Protein AF-A0A5C3PR90-F1 (afdb_monomer_lite)

Sequence (290 aa):
MSDFPPQVYALSAAARELRLTLLDNQAKVSWVDACSHTHLLEEWKALREEYRMMLDESESAATRLATAMNAYVALQEYMDDPTLLDDFIEELEGLDETLSNMNFCQDDDFRSLRSRFEKLSNDINLLLRAHTAPVEDQTNASREAFTRSPQVPAMNAIATQYLSRFVWGRSDHVAHANSTRTGPIRAETTNASGKPPGGAGIQAMPAVLQLIDKNLETQSRLSRVALVDIKDKLAHEIRTYLTALRNSRSNASPETQLALRNATRRVTSSTGSWRERANALTEGYAKVPK

Organism: NCBI:txid1314778

Radius of gyration: 29.18 Å; chains: 1; bounding box: 71×32×95 Å

Structure (mmCIF, N/CA/C/O backbone):
data_AF-A0A5C3PR90-F1
#
_entry.id   AF-A0A5C3PR90-F1
#
loop_
_atom_site.group_PDB
_atom_site.id
_atom_site.type_symbol
_atom_site.label_atom_id
_atom_site.label_alt_id
_atom_site.label_comp_id
_atom_site.label_asym_id
_atom_site.label_entity_id
_atom_site.label_seq_id
_atom_site.pdbx_PDB_ins_code
_atom_site.Cartn_x
_atom_site.Cartn_y
_atom_site.Cartn_z
_atom_site.occupancy
_atom_site.B_iso_or_equiv
_atom_site.auth_seq_id
_atom_site.auth_comp_id
_atom_site.auth_asym_id
_atom_site.auth_atom_id
_atom_site.pdbx_PDB_model_num
ATOM 1 N N . MET A 1 1 ? -8.368 -19.613 7.530 1.00 51.56 1 MET A N 1
ATOM 2 C CA . MET A 1 1 ? -7.039 -18.996 7.732 1.00 51.56 1 MET A CA 1
ATOM 3 C C . MET A 1 1 ? -7.024 -17.685 6.965 1.00 51.56 1 MET A C 1
ATOM 5 O O . MET A 1 1 ? -7.689 -17.616 5.943 1.00 51.56 1 MET A O 1
ATOM 9 N N . SER A 1 2 ? -6.403 -16.635 7.502 1.00 7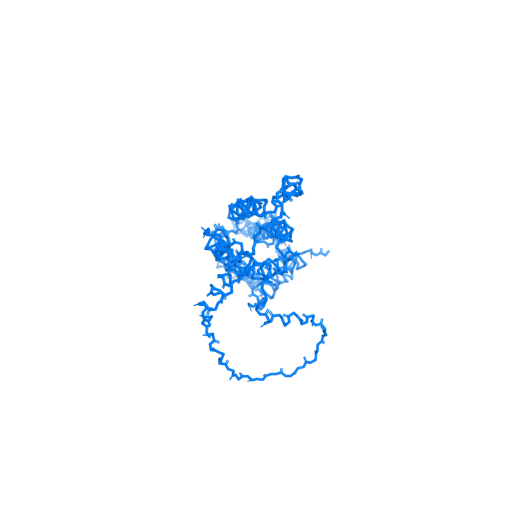0.69 2 SER A N 1
ATOM 10 C CA . SER A 1 2 ? -6.363 -15.315 6.859 1.00 70.69 2 SER A CA 1
ATOM 11 C C . SER A 1 2 ? -5.268 -15.304 5.790 1.00 70.69 2 SER A C 1
ATOM 13 O O . SER A 1 2 ? -4.106 -15.487 6.132 1.00 70.69 2 SER A O 1
ATOM 15 N N . ASP A 1 3 ? -5.609 -15.038 4.528 1.00 88.06 3 ASP A N 1
ATOM 16 C CA . ASP A 1 3 ? -4.637 -14.957 3.417 1.00 88.06 3 ASP A CA 1
ATOM 17 C C . ASP A 1 3 ? -3.779 -13.676 3.446 1.00 88.06 3 ASP A C 1
ATOM 19 O O . ASP A 1 3 ? -3.014 -13.401 2.523 1.00 88.06 3 ASP A O 1
ATOM 23 N N . PHE A 1 4 ? -3.889 -12.880 4.513 1.00 91.94 4 PHE A N 1
ATOM 24 C CA . PHE A 1 4 ? -3.252 -11.573 4.614 1.00 91.94 4 PHE A CA 1
ATOM 25 C C . PHE A 1 4 ? -1.713 -11.614 4.673 1.00 91.94 4 PHE A C 1
ATOM 27 O O . PHE A 1 4 ? -1.099 -10.964 3.827 1.00 91.94 4 PHE A O 1
ATOM 34 N N . PRO A 1 5 ? -1.046 -12.362 5.583 1.00 91.69 5 PRO A N 1
ATOM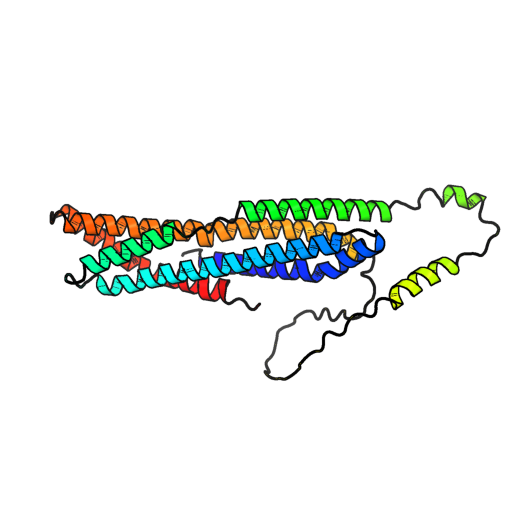 35 C CA . PRO A 1 5 ? 0.418 -12.381 5.596 1.00 91.69 5 PRO A CA 1
ATOM 36 C C . PRO A 1 5 ? 1.026 -12.817 4.248 1.00 91.69 5 PRO A C 1
ATOM 38 O O . PRO A 1 5 ? 1.898 -12.106 3.746 1.00 91.69 5 PRO A O 1
ATOM 41 N N . PRO A 1 6 ? 0.536 -13.886 3.577 1.00 92.56 6 PRO A N 1
ATOM 42 C CA . PRO A 1 6 ? 0.979 -14.232 2.225 1.00 92.56 6 PRO A CA 1
ATOM 43 C C . PRO A 1 6 ? 0.848 -13.095 1.203 1.00 92.56 6 PRO A C 1
ATOM 45 O O . PRO A 1 6 ? 1.740 -12.926 0.373 1.00 92.56 6 PRO A O 1
ATOM 48 N N . GLN A 1 7 ? -0.224 -12.297 1.260 1.00 93.31 7 GLN A N 1
ATOM 49 C CA . GLN A 1 7 ? -0.415 -11.149 0.364 1.00 93.31 7 GLN A CA 1
ATOM 50 C C . GLN A 1 7 ? 0.617 -10.045 0.613 1.00 93.31 7 GLN A C 1
ATOM 52 O O . GLN A 1 7 ? 1.161 -9.506 -0.350 1.00 93.31 7 GLN A O 1
ATOM 57 N N . VAL A 1 8 ? 0.936 -9.746 1.876 1.00 93.44 8 VAL A N 1
ATOM 58 C CA . VAL A 1 8 ? 1.967 -8.755 2.231 1.00 93.44 8 VAL A CA 1
ATOM 59 C C . VAL A 1 8 ? 3.351 -9.209 1.756 1.00 93.44 8 VAL A C 1
ATOM 61 O O . VAL A 1 8 ? 4.089 -8.428 1.153 1.00 93.44 8 VAL A O 1
ATOM 64 N N . TYR A 1 9 ? 3.690 -10.487 1.943 1.00 91.44 9 TYR A N 1
ATOM 65 C CA . TYR A 1 9 ? 4.952 -11.034 1.436 1.00 91.44 9 TYR A CA 1
ATOM 66 C C . TYR A 1 9 ? 5.016 -11.031 -0.094 1.00 91.44 9 TYR A C 1
ATOM 68 O O . TYR A 1 9 ? 6.058 -10.698 -0.658 1.00 91.44 9 TYR A O 1
ATOM 76 N N . ALA A 1 10 ? 3.915 -11.361 -0.775 1.00 92.38 10 ALA A N 1
ATOM 77 C CA . ALA A 1 10 ? 3.837 -11.295 -2.231 1.00 92.38 10 ALA A CA 1
ATOM 78 C C . ALA A 1 10 ? 4.004 -9.857 -2.749 1.00 92.38 10 ALA A C 1
ATOM 80 O O . ALA A 1 10 ? 4.701 -9.647 -3.742 1.00 92.38 10 ALA A O 1
ATOM 81 N N . LEU A 1 11 ? 3.422 -8.870 -2.058 1.00 93.69 11 LEU A N 1
ATOM 82 C CA . LEU A 1 11 ? 3.567 -7.453 -2.391 1.00 93.69 11 LEU A CA 1
ATOM 83 C C . LEU A 1 11 ? 5.033 -7.018 -2.289 1.00 93.69 11 LEU A C 1
ATOM 85 O O . LEU A 1 11 ? 5.572 -6.431 -3.226 1.00 93.69 11 LEU A O 1
ATOM 89 N N . SER A 1 12 ? 5.698 -7.368 -1.186 1.00 92.62 12 SER A N 1
ATOM 90 C CA . SER A 1 12 ? 7.116 -7.066 -0.987 1.00 92.62 12 SER A CA 1
ATOM 91 C C . SER A 1 12 ? 8.024 -7.767 -2.005 1.00 92.62 12 SER A C 1
ATOM 93 O O . SER A 1 12 ? 8.948 -7.168 -2.561 1.00 92.62 12 SER A O 1
ATOM 95 N N . ALA A 1 13 ? 7.735 -9.034 -2.317 1.00 91.62 13 ALA A N 1
ATOM 96 C CA . ALA A 1 13 ? 8.473 -9.786 -3.324 1.00 91.62 13 ALA A CA 1
ATOM 97 C C . ALA A 1 13 ? 8.365 -9.138 -4.713 1.00 91.62 13 ALA A C 1
ATOM 99 O O . ALA A 1 13 ? 9.396 -8.951 -5.361 1.00 91.62 13 ALA A O 1
ATOM 100 N N . ALA A 1 14 ? 7.156 -8.742 -5.128 1.00 93.25 14 ALA A N 1
ATOM 101 C CA . ALA A 1 14 ? 6.921 -8.051 -6.394 1.00 93.25 14 ALA A CA 1
ATOM 102 C C . ALA A 1 14 ? 7.626 -6.685 -6.443 1.00 93.25 14 ALA A C 1
ATOM 104 O O . ALA A 1 14 ? 8.231 -6.340 -7.459 1.00 93.25 14 ALA A O 1
ATOM 105 N N . ALA A 1 15 ? 7.613 -5.933 -5.336 1.00 93.50 15 ALA A N 1
ATOM 106 C CA . ALA A 1 15 ? 8.316 -4.655 -5.238 1.00 93.50 15 ALA A CA 1
ATOM 107 C C . ALA A 1 15 ? 9.833 -4.812 -5.420 1.00 93.50 15 ALA A C 1
ATOM 109 O O . ALA A 1 15 ? 10.471 -4.118 -6.219 1.00 93.50 15 ALA A O 1
ATOM 110 N N . ARG A 1 16 ? 10.417 -5.796 -4.730 1.00 92.81 16 ARG A N 1
ATOM 111 C CA . ARG A 1 16 ? 11.840 -6.127 -4.848 1.00 92.81 16 ARG A CA 1
ATOM 112 C C . ARG A 1 16 ? 12.207 -6.592 -6.257 1.00 92.81 16 ARG A C 1
ATOM 114 O O . ARG A 1 16 ? 13.222 -6.152 -6.792 1.00 92.81 16 ARG A O 1
ATOM 121 N N . GLU A 1 17 ? 11.408 -7.475 -6.852 1.00 93.50 17 GLU A N 1
ATOM 122 C CA . GLU A 1 17 ? 11.635 -7.983 -8.209 1.00 93.50 17 GLU A CA 1
ATOM 123 C C . GLU A 1 17 ? 11.612 -6.854 -9.243 1.00 93.50 17 GLU A C 1
ATOM 125 O O . GLU A 1 17 ? 12.510 -6.766 -10.086 1.00 93.50 17 GLU A O 1
ATOM 130 N N . LEU A 1 18 ? 10.640 -5.944 -9.142 1.00 94.75 18 LEU A N 1
ATOM 131 C CA . LEU A 1 18 ? 10.557 -4.796 -10.035 1.00 94.75 18 LEU A CA 1
ATOM 132 C C . LEU A 1 18 ? 11.764 -3.870 -9.871 1.00 94.75 18 LEU A C 1
ATOM 134 O O . LEU A 1 18 ? 12.389 -3.493 -10.861 1.00 94.75 18 LEU A O 1
ATOM 138 N N . ARG A 1 19 ? 12.160 -3.555 -8.634 1.00 94.69 19 ARG A N 1
ATOM 139 C CA . ARG A 1 19 ? 13.341 -2.720 -8.378 1.00 94.69 19 ARG A CA 1
ATOM 140 C C . ARG A 1 19 ? 14.614 -3.312 -8.986 1.00 94.69 19 ARG A C 1
ATOM 142 O O . ARG A 1 19 ? 15.376 -2.579 -9.615 1.00 94.69 19 ARG A O 1
ATOM 149 N N . LEU A 1 20 ? 14.835 -4.619 -8.830 1.00 93.38 20 LEU A N 1
ATOM 150 C CA . LEU A 1 20 ? 15.973 -5.311 -9.446 1.00 93.38 20 LEU A CA 1
ATOM 151 C C . LEU A 1 20 ? 15.892 -5.256 -10.972 1.00 93.38 20 LEU A C 1
ATOM 153 O O . LEU A 1 20 ? 16.853 -4.857 -11.622 1.00 93.38 20 LEU A O 1
ATOM 157 N N . THR A 1 21 ? 14.716 -5.533 -11.537 1.00 94.69 21 THR A N 1
ATOM 158 C CA . THR A 1 21 ? 14.476 -5.456 -12.985 1.00 94.69 21 THR A CA 1
ATOM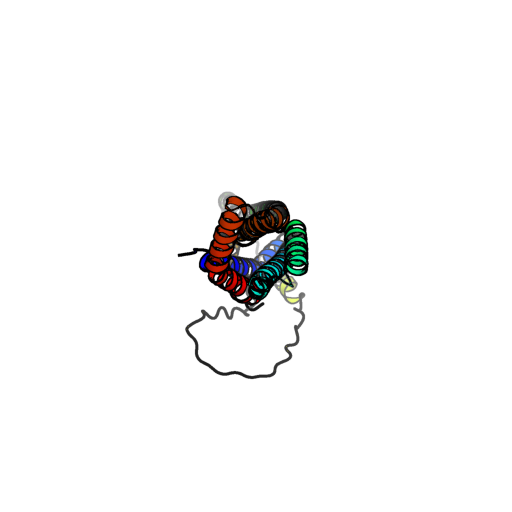 159 C C . THR A 1 21 ? 14.802 -4.065 -13.541 1.00 94.69 21 THR A C 1
ATOM 161 O O . THR A 1 21 ? 15.430 -3.951 -14.597 1.00 94.69 21 THR A O 1
ATOM 164 N N . LEU A 1 22 ? 14.442 -2.996 -12.825 1.00 95.12 22 LEU A N 1
ATOM 165 C CA . LEU A 1 22 ? 14.737 -1.616 -13.223 1.00 95.12 22 LEU A CA 1
ATOM 166 C C . LEU A 1 22 ? 16.236 -1.270 -13.151 1.00 95.12 22 LEU A C 1
ATOM 168 O O . LEU A 1 22 ? 16.731 -0.454 -13.932 1.00 95.12 22 LEU A O 1
ATOM 172 N N . LEU A 1 23 ? 16.980 -1.866 -12.221 1.00 95.12 23 LEU A N 1
ATOM 173 C CA . LEU A 1 23 ? 18.424 -1.653 -12.094 1.00 95.12 23 LEU A CA 1
ATOM 174 C C . LEU A 1 23 ? 19.204 -2.458 -13.139 1.00 95.12 23 LEU A C 1
ATOM 176 O O . LEU A 1 23 ? 20.010 -1.886 -13.876 1.00 95.12 23 LEU A O 1
ATOM 180 N N . ASP A 1 24 ? 18.904 -3.749 -13.266 1.00 94.12 24 ASP A N 1
ATOM 181 C CA . ASP A 1 24 ? 19.624 -4.690 -14.133 1.00 94.12 24 ASP A CA 1
ATOM 182 C C . ASP A 1 24 ? 19.512 -4.329 -15.621 1.00 94.12 24 ASP A C 1
ATOM 184 O O . ASP A 1 24 ? 20.397 -4.637 -16.423 1.00 94.12 24 ASP A O 1
ATOM 188 N N . ASN A 1 25 ? 18.437 -3.638 -16.009 1.00 94.75 25 ASN A N 1
ATOM 189 C CA . ASN A 1 25 ? 18.211 -3.231 -17.394 1.00 94.75 25 ASN A CA 1
ATOM 190 C C . ASN A 1 25 ? 18.658 -1.793 -17.703 1.00 94.75 25 ASN A C 1
ATOM 192 O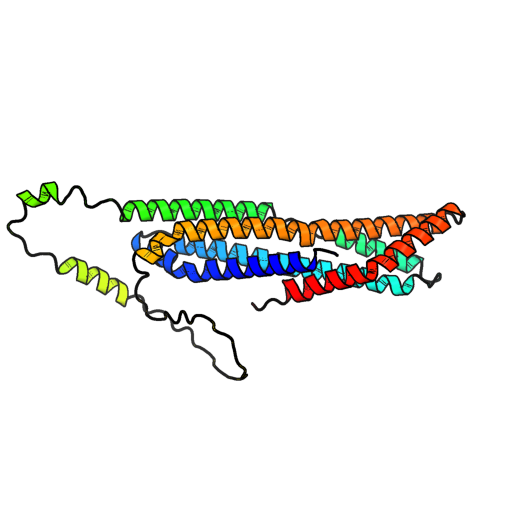 O . ASN A 1 25 ? 18.643 -1.405 -18.872 1.00 94.75 25 ASN A O 1
ATOM 196 N N . GLN A 1 26 ? 19.163 -1.028 -16.724 1.00 95.50 26 GLN A N 1
ATOM 197 C CA . GLN A 1 26 ? 19.663 0.333 -16.972 1.00 95.50 26 GLN A CA 1
ATOM 198 C C . GLN A 1 26 ? 20.809 0.346 -17.994 1.00 95.50 26 GLN A C 1
ATOM 200 O O . GLN A 1 26 ? 20.845 1.211 -18.866 1.00 95.50 26 GLN A O 1
ATOM 205 N N . ALA A 1 27 ? 21.745 -0.605 -17.910 1.00 92.81 27 ALA A N 1
ATOM 206 C CA . ALA A 1 27 ? 22.873 -0.672 -18.841 1.00 92.81 27 ALA A CA 1
ATOM 207 C C . ALA A 1 27 ? 22.412 -0.908 -20.291 1.00 92.81 27 ALA A C 1
ATOM 209 O O . ALA A 1 27 ? 22.996 -0.362 -21.225 1.00 92.81 27 ALA A O 1
ATOM 210 N N . LYS A 1 28 ? 21.330 -1.675 -20.480 1.00 92.50 28 LYS A N 1
ATOM 211 C CA . LYS A 1 28 ? 20.741 -1.919 -21.802 1.00 92.50 28 LYS A CA 1
ATOM 212 C C . LYS A 1 28 ? 20.079 -0.660 -22.347 1.00 92.50 28 LYS A C 1
ATOM 214 O O . LYS A 1 28 ? 20.338 -0.302 -23.490 1.00 92.50 28 LYS A O 1
ATOM 219 N N . VAL A 1 29 ? 19.293 0.041 -21.525 1.00 93.88 29 VAL A N 1
ATOM 220 C CA . VAL A 1 29 ? 18.694 1.329 -21.912 1.00 93.88 29 VAL A CA 1
ATOM 221 C C . VAL A 1 29 ? 19.782 2.346 -22.254 1.00 93.88 29 VAL A C 1
ATOM 223 O O . VAL A 1 29 ? 19.712 2.968 -23.304 1.00 93.88 29 VAL A O 1
ATOM 226 N N . SER A 1 30 ? 20.837 2.444 -21.438 1.00 94.44 30 SER A N 1
ATOM 227 C CA . SER A 1 30 ? 21.984 3.323 -21.703 1.00 94.44 30 SER A CA 1
ATOM 228 C C . SER A 1 30 ? 22.671 3.020 -23.033 1.00 94.44 30 SER A C 1
ATOM 230 O O . SER A 1 30 ? 23.161 3.939 -23.681 1.00 94.44 30 SER A O 1
ATOM 232 N N . TRP A 1 31 ? 22.738 1.749 -23.432 1.00 91.56 31 TRP A N 1
ATOM 233 C CA . TRP A 1 31 ? 23.317 1.364 -24.714 1.00 91.56 31 TRP A CA 1
ATOM 234 C C . TRP A 1 31 ? 22.432 1.809 -25.883 1.00 91.56 31 TRP A C 1
ATOM 236 O O . TRP A 1 31 ? 22.935 2.429 -26.817 1.00 91.56 31 TRP A O 1
ATOM 246 N N . VAL A 1 32 ? 21.118 1.551 -25.811 1.00 91.44 32 VAL A N 1
ATOM 247 C CA . VAL A 1 32 ? 20.158 1.981 -26.848 1.00 91.44 32 VAL A CA 1
ATOM 248 C C . VAL A 1 32 ? 20.196 3.498 -27.007 1.00 91.44 32 VAL A C 1
ATOM 250 O O . VAL A 1 32 ? 20.218 4.002 -28.131 1.00 91.44 32 VAL A O 1
ATOM 253 N N . ASP A 1 33 ? 20.265 4.198 -25.878 1.00 93.38 33 ASP A N 1
ATOM 254 C CA . ASP A 1 33 ? 20.331 5.648 -25.802 1.00 93.38 33 ASP A CA 1
ATOM 255 C C . ASP A 1 33 ? 21.589 6.209 -26.474 1.00 93.38 33 ASP A C 1
ATOM 257 O O . ASP A 1 33 ? 21.503 7.071 -27.348 1.00 93.38 33 ASP A O 1
ATOM 261 N N . ALA A 1 34 ? 22.756 5.643 -26.150 1.00 92.88 34 ALA A N 1
ATOM 262 C CA . ALA A 1 34 ? 24.030 6.034 -26.746 1.00 92.88 34 ALA A CA 1
ATOM 263 C C . ALA A 1 34 ? 24.092 5.751 -28.256 1.00 92.88 34 ALA A C 1
ATOM 265 O O . ALA A 1 34 ? 24.634 6.554 -29.010 1.00 92.88 34 ALA A O 1
ATOM 266 N N . CYS A 1 35 ? 23.531 4.629 -28.718 1.00 89.94 35 CYS A N 1
ATOM 267 C CA . CYS A 1 35 ? 23.500 4.289 -30.143 1.00 89.94 35 CYS A CA 1
ATOM 268 C C . CYS A 1 35 ? 22.532 5.162 -30.949 1.00 89.94 35 CYS A C 1
ATOM 270 O O . CYS A 1 35 ? 22.744 5.370 -32.143 1.00 89.94 35 CYS A O 1
ATOM 272 N N . SER A 1 36 ? 21.472 5.657 -30.312 1.00 91.75 36 SER A N 1
ATOM 273 C CA . SER A 1 36 ? 20.393 6.387 -30.985 1.00 91.75 36 SER A CA 1
ATOM 274 C C . SER A 1 36 ? 20.453 7.900 -30.772 1.00 91.75 36 SER A C 1
ATOM 276 O O . SER A 1 36 ? 19.714 8.617 -31.438 1.00 91.75 36 SER A O 1
ATOM 278 N N . HIS A 1 37 ? 21.349 8.388 -29.905 1.00 92.38 37 HIS A N 1
ATOM 279 C CA . HIS A 1 37 ? 21.473 9.800 -29.521 1.00 92.38 37 HIS A CA 1
ATOM 280 C C . HIS A 1 37 ? 20.151 10.377 -28.981 1.00 92.38 37 HIS A C 1
ATOM 282 O O . HIS A 1 37 ? 19.696 11.436 -29.411 1.00 92.38 37 HIS A O 1
ATOM 288 N N . THR A 1 38 ? 19.515 9.642 -28.065 1.00 94.75 38 THR A N 1
ATOM 289 C CA . THR A 1 38 ? 18.213 9.983 -27.467 1.00 94.75 38 THR A CA 1
ATOM 290 C C . THR A 1 38 ? 18.345 10.444 -26.006 1.00 94.75 38 THR A C 1
ATOM 292 O O . THR A 1 38 ? 19.447 10.733 -25.546 1.00 94.75 38 THR A O 1
ATOM 295 N N . HIS A 1 39 ? 17.214 10.531 -25.289 1.00 95.94 39 HIS A N 1
ATOM 296 C CA . HIS A 1 39 ? 17.127 10.840 -23.851 1.00 95.94 39 HIS A CA 1
ATOM 297 C C . HIS A 1 39 ? 16.504 9.694 -23.023 1.00 95.94 39 HIS A C 1
ATOM 299 O O . HIS A 1 39 ? 16.008 9.893 -21.912 1.00 95.94 39 HIS A O 1
ATOM 305 N N . LEU A 1 40 ? 16.515 8.464 -23.543 1.00 95.62 40 LEU A N 1
ATOM 306 C CA . LEU A 1 40 ? 15.837 7.309 -22.942 1.00 95.62 40 LEU A CA 1
ATOM 307 C C . LEU A 1 40 ? 16.409 6.941 -21.571 1.00 95.62 40 LEU A C 1
ATOM 309 O O . LEU A 1 40 ? 15.682 6.473 -20.694 1.00 95.62 40 LEU A O 1
ATOM 313 N N . LEU A 1 41 ? 17.713 7.144 -21.362 1.00 96.75 41 LEU A N 1
ATOM 314 C CA . LEU A 1 41 ? 18.341 6.859 -20.074 1.00 96.75 41 LEU A CA 1
ATOM 315 C C . LEU A 1 41 ? 17.887 7.842 -18.986 1.00 96.75 41 LEU A C 1
ATOM 317 O O . LEU A 1 41 ? 17.747 7.445 -17.826 1.00 96.75 41 LEU A O 1
ATOM 321 N N . GLU A 1 42 ? 17.685 9.111 -19.335 1.00 97.50 42 GLU A N 1
ATOM 322 C CA . GLU A 1 42 ? 17.182 10.130 -18.408 1.00 97.50 42 GLU A CA 1
ATOM 323 C C . GLU A 1 42 ? 15.733 9.829 -18.023 1.00 97.50 42 GLU A C 1
ATOM 325 O O . GLU A 1 42 ? 15.414 9.791 -16.833 1.00 97.50 42 GLU A O 1
ATOM 330 N N . GLU A 1 43 ? 14.891 9.493 -19.005 1.00 97.56 43 GLU A N 1
ATOM 331 C CA . GLU A 1 43 ? 13.510 9.068 -18.763 1.00 97.56 43 GLU A CA 1
ATOM 332 C C . GLU A 1 43 ? 13.442 7.809 -17.886 1.00 97.56 43 GLU A C 1
ATOM 334 O O . GLU A 1 43 ? 12.709 7.787 -16.897 1.00 97.56 43 GLU A O 1
ATOM 339 N N . TRP A 1 44 ? 14.258 6.786 -18.163 1.00 97.38 44 TRP A N 1
ATOM 340 C CA . TRP A 1 44 ? 14.331 5.573 -17.340 1.00 97.38 44 TRP A CA 1
ATOM 341 C C . TRP A 1 44 ? 14.711 5.866 -15.885 1.00 97.38 44 TRP A C 1
ATOM 343 O O . TRP A 1 44 ? 14.117 5.313 -14.956 1.00 97.38 44 TRP A O 1
ATOM 353 N N . LYS A 1 45 ? 15.699 6.744 -15.664 1.00 97.75 45 LYS A N 1
ATOM 354 C CA . LYS A 1 45 ? 16.106 7.161 -14.313 1.00 97.75 45 LYS A CA 1
ATOM 355 C C . LYS A 1 45 ? 14.976 7.892 -13.594 1.00 97.75 45 LYS A C 1
ATOM 357 O O . LYS A 1 45 ? 14.760 7.608 -12.419 1.00 97.75 45 LYS A O 1
ATOM 362 N N . ALA A 1 46 ? 14.261 8.778 -14.289 1.00 98.00 46 ALA A N 1
ATOM 363 C CA . ALA A 1 46 ? 13.125 9.500 -13.728 1.00 98.00 46 ALA A CA 1
ATOM 364 C C . ALA A 1 46 ? 11.991 8.546 -13.318 1.00 98.00 46 ALA A C 1
ATOM 366 O O . ALA A 1 46 ? 11.509 8.634 -12.193 1.00 98.00 46 ALA A O 1
ATOM 367 N N . LEU A 1 47 ? 11.628 7.582 -14.173 1.00 97.62 47 LEU A N 1
ATOM 368 C CA . LEU A 1 47 ? 10.599 6.580 -13.858 1.00 97.62 47 LEU A CA 1
ATOM 369 C C . LEU A 1 47 ? 10.988 5.694 -12.675 1.00 97.62 47 LEU A C 1
ATOM 371 O O . LEU A 1 47 ? 10.158 5.372 -11.828 1.00 97.62 47 LEU A O 1
ATOM 375 N N . ARG A 1 48 ? 12.261 5.296 -12.588 1.00 97.25 48 ARG A N 1
ATOM 376 C CA . ARG A 1 48 ? 12.742 4.524 -11.440 1.00 97.25 48 ARG A CA 1
ATOM 377 C C . ARG A 1 48 ? 12.683 5.333 -10.148 1.00 97.25 48 ARG A C 1
ATOM 379 O O . ARG A 1 48 ? 12.369 4.770 -9.105 1.00 97.25 48 ARG A O 1
ATOM 386 N N . GLU A 1 49 ? 13.030 6.613 -10.203 1.00 97.06 49 GLU A N 1
ATOM 387 C CA . GLU A 1 49 ? 12.983 7.484 -9.031 1.00 97.06 49 GLU A CA 1
ATOM 388 C C . GLU A 1 49 ? 11.545 7.717 -8.560 1.00 97.06 49 GLU A C 1
ATOM 390 O O . GLU A 1 49 ? 11.265 7.611 -7.371 1.00 97.06 49 GLU A O 1
ATOM 395 N N . GLU A 1 50 ? 10.615 7.927 -9.486 1.00 97.38 50 GLU A N 1
ATOM 396 C CA . GLU A 1 50 ? 9.181 7.988 -9.194 1.00 97.38 50 GLU A CA 1
ATOM 397 C C . GLU A 1 50 ? 8.675 6.696 -8.547 1.00 97.38 50 GLU A C 1
ATOM 399 O O . GLU A 1 50 ? 8.061 6.741 -7.484 1.00 97.38 50 GLU A O 1
ATOM 404 N N . TYR A 1 51 ? 9.033 5.537 -9.107 1.00 97.06 51 TYR A N 1
ATOM 405 C CA . TYR A 1 51 ? 8.714 4.247 -8.500 1.00 97.06 51 TYR A CA 1
ATOM 406 C C . TYR A 1 51 ? 9.297 4.101 -7.083 1.00 97.06 51 TYR A C 1
ATOM 408 O O . TYR A 1 51 ? 8.630 3.597 -6.182 1.00 97.06 51 TYR A O 1
ATOM 416 N N . ARG A 1 52 ? 10.532 4.567 -6.858 1.00 96.00 52 ARG A N 1
ATOM 417 C CA . ARG A 1 52 ? 11.171 4.565 -5.533 1.00 96.00 52 ARG A CA 1
ATOM 418 C C . ARG A 1 52 ? 10.386 5.420 -4.534 1.00 96.00 52 ARG A C 1
ATOM 420 O O . ARG A 1 52 ? 10.176 4.972 -3.412 1.00 96.00 52 ARG A O 1
ATOM 427 N N . MET A 1 53 ? 9.942 6.613 -4.934 1.00 95.62 53 MET A N 1
ATOM 428 C CA . MET A 1 53 ? 9.124 7.483 -4.082 1.00 95.62 53 MET A CA 1
ATOM 429 C C . MET A 1 53 ? 7.773 6.841 -3.741 1.00 95.62 53 MET A C 1
ATOM 431 O O . MET A 1 53 ? 7.374 6.863 -2.579 1.00 95.62 53 MET A O 1
ATOM 435 N N . MET A 1 54 ? 7.112 6.205 -4.716 1.00 95.19 54 MET A N 1
ATOM 436 C CA . MET A 1 54 ? 5.869 5.458 -4.479 1.00 95.19 54 MET A CA 1
ATOM 437 C C . MET A 1 54 ? 6.066 4.324 -3.465 1.00 95.19 54 MET A C 1
ATOM 439 O O . MET A 1 54 ? 5.210 4.113 -2.602 1.00 95.19 54 MET A O 1
ATOM 443 N N . LEU A 1 55 ? 7.195 3.607 -3.545 1.00 93.44 55 LEU A N 1
ATOM 444 C CA . LEU A 1 55 ? 7.544 2.570 -2.574 1.00 93.44 55 LEU A CA 1
ATOM 445 C C . LEU A 1 55 ? 7.767 3.149 -1.173 1.00 93.44 55 LEU A C 1
ATOM 447 O O . LEU A 1 55 ? 7.169 2.650 -0.223 1.00 93.44 55 LEU A O 1
ATOM 451 N N . ASP A 1 56 ? 8.548 4.220 -1.033 1.00 92.50 56 ASP A N 1
ATOM 452 C CA . ASP A 1 56 ? 8.771 4.864 0.271 1.00 92.50 56 ASP A CA 1
ATOM 453 C C . ASP A 1 56 ? 7.442 5.324 0.909 1.00 92.50 56 ASP A C 1
ATOM 455 O O . ASP A 1 56 ? 7.215 5.147 2.111 1.00 92.50 56 ASP A O 1
ATOM 459 N N . GLU A 1 57 ? 6.526 5.878 0.108 1.00 93.62 57 GLU A N 1
ATOM 460 C CA . GLU A 1 57 ? 5.192 6.267 0.571 1.00 93.62 57 GLU A CA 1
ATOM 461 C C . GLU A 1 57 ? 4.364 5.057 1.017 1.00 93.62 57 GLU A C 1
ATOM 463 O O . GLU A 1 57 ? 3.741 5.092 2.082 1.00 93.62 57 GLU A O 1
ATOM 468 N N . SER A 1 58 ? 4.396 3.967 0.250 1.00 93.00 58 SER A N 1
ATOM 469 C CA . SER A 1 58 ? 3.686 2.732 0.589 1.00 93.00 58 SER A CA 1
ATOM 470 C C . SER A 1 58 ? 4.228 2.073 1.868 1.00 93.00 58 SER A C 1
ATOM 472 O O . SER A 1 58 ? 3.447 1.600 2.698 1.00 93.00 58 SER A O 1
ATOM 474 N N . GLU A 1 59 ? 5.546 2.088 2.095 1.00 92.75 59 GLU A N 1
ATOM 475 C CA . GLU A 1 59 ? 6.186 1.589 3.322 1.00 92.75 59 GLU A CA 1
ATOM 476 C C . GLU A 1 59 ? 5.785 2.438 4.539 1.00 92.75 59 GLU A C 1
ATOM 478 O O . GLU A 1 59 ? 5.445 1.909 5.606 1.00 92.75 59 GLU A O 1
ATOM 483 N N . SER A 1 60 ? 5.765 3.763 4.371 1.00 93.12 60 SER A N 1
ATOM 484 C CA . SER A 1 60 ? 5.289 4.708 5.385 1.00 93.12 60 SER A CA 1
ATOM 485 C C . SER A 1 60 ? 3.810 4.476 5.716 1.00 93.12 60 SER A C 1
ATOM 487 O O . SER A 1 60 ? 3.427 4.389 6.885 1.00 93.12 60 SER A O 1
ATOM 489 N N . ALA A 1 61 ? 2.974 4.283 4.694 1.00 93.06 61 ALA A N 1
ATOM 490 C CA . ALA A 1 61 ? 1.567 3.932 4.831 1.00 93.06 61 ALA A CA 1
ATOM 491 C C . ALA A 1 61 ? 1.355 2.624 5.608 1.00 93.06 61 ALA A C 1
ATOM 493 O O . ALA A 1 61 ? 0.593 2.611 6.577 1.00 93.06 61 ALA A O 1
ATOM 494 N N . ALA A 1 62 ? 2.065 1.556 5.242 1.00 94.62 62 ALA A N 1
ATOM 495 C CA . ALA A 1 62 ? 2.005 0.272 5.936 1.00 94.62 62 ALA A CA 1
ATOM 496 C C . ALA A 1 62 ? 2.417 0.392 7.410 1.00 94.62 62 ALA A C 1
ATOM 498 O O . ALA A 1 62 ? 1.765 -0.181 8.283 1.00 94.62 62 ALA A O 1
ATOM 499 N N . THR A 1 63 ? 3.454 1.183 7.696 1.00 95.06 63 THR A N 1
ATOM 500 C CA . THR A 1 63 ? 3.910 1.451 9.066 1.00 95.06 63 THR A CA 1
ATOM 501 C C . THR A 1 63 ? 2.840 2.186 9.872 1.00 95.06 63 THR A C 1
ATOM 503 O O . THR A 1 63 ? 2.515 1.763 10.978 1.00 95.06 63 THR A O 1
ATOM 506 N N . ARG A 1 64 ? 2.231 3.243 9.315 1.00 95.75 64 ARG A N 1
ATOM 507 C CA . ARG A 1 64 ? 1.134 3.976 9.973 1.00 95.75 64 ARG A CA 1
ATOM 508 C C . ARG A 1 64 ? -0.074 3.082 10.245 1.00 95.75 64 ARG A C 1
ATOM 510 O O . ARG A 1 64 ? -0.621 3.128 11.344 1.00 95.75 64 ARG A O 1
ATOM 517 N N . LEU A 1 65 ? -0.459 2.246 9.279 1.00 96.94 65 LEU A N 1
ATOM 518 C CA . LEU A 1 65 ? -1.566 1.305 9.442 1.00 96.94 65 LEU A CA 1
ATOM 519 C C . LEU A 1 65 ? -1.272 0.271 10.538 1.00 96.94 65 LEU A C 1
ATOM 521 O O . LEU A 1 65 ? -2.133 -0.004 11.370 1.00 96.94 65 LEU A O 1
ATOM 525 N N . ALA A 1 66 ? -0.052 -0.265 10.584 1.00 97.00 66 ALA A N 1
ATOM 526 C CA . ALA A 1 66 ? 0.356 -1.186 11.638 1.00 97.00 66 ALA A CA 1
ATOM 527 C C . ALA A 1 66 ? 0.356 -0.523 13.023 1.00 97.00 66 ALA A C 1
ATOM 529 O O . ALA A 1 66 ? -0.097 -1.127 13.994 1.00 97.00 66 ALA A O 1
ATOM 530 N N . THR A 1 67 ? 0.805 0.731 13.122 1.00 96.94 67 THR A N 1
ATOM 531 C CA . THR A 1 67 ? 0.715 1.515 14.361 1.00 96.94 67 THR A CA 1
ATOM 532 C C . THR A 1 67 ? -0.736 1.695 14.796 1.00 96.94 67 THR A C 1
ATOM 534 O O . THR A 1 67 ? -1.041 1.464 15.962 1.00 96.94 67 THR A O 1
ATOM 537 N N . ALA A 1 68 ? -1.646 2.019 13.873 1.00 97.75 68 ALA A N 1
ATOM 538 C CA . ALA A 1 68 ? -3.072 2.142 14.172 1.00 97.75 68 ALA A CA 1
ATOM 539 C C . ALA A 1 68 ? -3.689 0.814 14.653 1.00 97.75 68 ALA A C 1
ATOM 541 O O . ALA A 1 68 ? -4.455 0.803 15.613 1.00 97.75 68 ALA A O 1
ATOM 542 N N . MET A 1 69 ? -3.318 -0.320 14.049 1.00 97.81 69 MET A N 1
ATOM 543 C CA . MET A 1 69 ? -3.733 -1.648 14.526 1.00 97.81 69 MET A CA 1
ATOM 544 C C . MET A 1 69 ? -3.214 -1.949 15.933 1.00 97.81 69 MET A C 1
ATOM 546 O O . MET A 1 69 ? -3.945 -2.497 16.752 1.00 97.81 69 MET A O 1
ATOM 550 N N . ASN A 1 70 ? -1.958 -1.609 16.221 1.00 97.25 70 ASN A N 1
ATOM 551 C CA . ASN A 1 70 ? -1.375 -1.829 17.541 1.00 97.25 70 ASN A CA 1
ATOM 552 C C . ASN A 1 70 ? -2.012 -0.924 18.599 1.00 97.25 70 ASN A C 1
ATOM 554 O O . ASN A 1 70 ? -2.293 -1.405 19.692 1.00 97.25 70 ASN A O 1
ATOM 558 N N . ALA A 1 71 ? -2.298 0.338 18.264 1.00 96.88 71 ALA A N 1
ATOM 559 C CA . ALA A 1 71 ? -3.059 1.241 19.122 1.00 96.88 71 ALA A CA 1
ATOM 560 C C . ALA A 1 71 ? -4.455 0.670 19.405 1.00 96.88 71 ALA A C 1
ATOM 562 O O . ALA A 1 71 ? -4.838 0.540 20.562 1.00 96.88 71 ALA A O 1
ATOM 563 N N . TYR A 1 72 ? -5.164 0.208 18.368 1.00 96.94 72 TYR A N 1
ATOM 564 C CA . TYR A 1 72 ? -6.457 -0.458 18.526 1.00 96.94 72 TYR A CA 1
ATOM 565 C C . TYR A 1 72 ? -6.391 -1.664 19.470 1.00 96.94 72 TYR A C 1
ATOM 567 O O . TYR A 1 72 ? -7.250 -1.823 20.329 1.00 96.94 72 TYR A O 1
ATOM 575 N N . VAL A 1 73 ? -5.373 -2.516 19.316 1.00 96.44 73 VAL A N 1
ATOM 576 C CA . VAL A 1 73 ? -5.163 -3.696 20.166 1.00 96.44 73 VAL A CA 1
ATOM 577 C C . VAL A 1 73 ? -4.840 -3.300 21.607 1.00 96.44 73 VAL A C 1
ATOM 579 O O . VAL A 1 73 ? -5.357 -3.936 22.519 1.00 96.44 73 VAL A O 1
ATOM 582 N N . ALA A 1 74 ? -4.014 -2.274 21.819 1.00 95.00 74 ALA A N 1
ATOM 583 C CA . ALA A 1 74 ? -3.647 -1.791 23.150 1.00 95.00 74 ALA A CA 1
ATOM 584 C C . ALA A 1 74 ? -4.846 -1.185 23.889 1.00 95.00 74 ALA A C 1
ATOM 586 O O . ALA A 1 74 ? -5.034 -1.446 25.073 1.00 95.00 74 ALA A O 1
ATOM 587 N N . LEU A 1 75 ? -5.709 -0.454 23.176 1.00 93.69 75 LEU A N 1
ATOM 588 C CA . LEU A 1 75 ? -6.921 0.131 23.745 1.00 93.69 75 LEU A CA 1
ATOM 589 C C . LEU A 1 75 ? -7.835 -0.932 24.385 1.00 93.69 75 LEU A C 1
ATOM 591 O O . LEU A 1 75 ? -8.533 -0.652 25.356 1.00 93.69 75 LEU A O 1
ATOM 595 N N . GLN A 1 76 ? -7.793 -2.178 23.910 1.00 89.81 76 GLN A N 1
ATOM 596 C CA . GLN A 1 76 ? -8.617 -3.257 24.458 1.00 89.81 76 GLN A CA 1
ATOM 597 C C . GLN A 1 76 ? -8.272 -3.635 25.903 1.00 89.81 76 GLN A C 1
ATOM 599 O O . GLN A 1 76 ? -9.113 -4.213 26.587 1.00 89.81 76 GLN A O 1
ATOM 604 N N . GLU A 1 77 ? -7.073 -3.304 26.386 1.00 89.00 77 GLU A N 1
ATOM 605 C CA . GLU A 1 77 ? -6.674 -3.554 27.777 1.00 89.00 77 GLU A CA 1
ATOM 606 C C . GLU A 1 77 ? -7.497 -2.719 28.774 1.00 89.00 77 GLU A C 1
ATOM 608 O O . GLU A 1 77 ? -7.634 -3.109 29.931 1.00 89.00 77 GLU A O 1
ATOM 613 N N . TYR A 1 78 ? -8.112 -1.622 28.317 1.00 88.06 78 TYR A N 1
ATOM 614 C CA . TYR A 1 78 ? -8.936 -0.728 29.136 1.00 88.06 78 TYR A CA 1
ATOM 615 C C . TYR A 1 78 ? -10.433 -1.074 29.113 1.00 88.06 78 TYR A C 1
ATOM 617 O O . TYR A 1 78 ? -11.223 -0.434 29.801 1.00 88.06 78 TYR A O 1
ATOM 625 N N . MET A 1 79 ? -10.850 -2.095 28.351 1.00 85.12 79 MET A N 1
ATOM 626 C CA . MET A 1 79 ? -12.273 -2.418 28.146 1.00 85.12 79 MET A CA 1
ATOM 627 C C . MET A 1 79 ? -13.021 -2.839 29.417 1.00 85.12 79 MET A C 1
ATOM 629 O O . MET A 1 79 ? -14.246 -2.719 29.463 1.00 85.12 79 MET A O 1
ATOM 633 N N . ASP A 1 80 ? -12.306 -3.342 30.423 1.00 87.19 80 ASP A N 1
ATOM 634 C CA . ASP A 1 80 ? -12.896 -3.825 31.674 1.00 87.19 80 ASP A CA 1
ATOM 635 C C . ASP A 1 80 ? -12.980 -2.738 32.762 1.00 87.19 80 ASP A C 1
ATOM 637 O O . ASP A 1 80 ? -13.590 -2.974 33.808 1.00 87.19 80 ASP A O 1
ATOM 641 N N . ASP A 1 81 ? -12.404 -1.550 32.531 1.00 89.56 81 ASP A N 1
ATOM 642 C CA . ASP A 1 81 ? -12.424 -0.446 33.491 1.00 89.56 81 ASP A CA 1
ATOM 643 C C . ASP A 1 81 ? -13.543 0.563 33.164 1.00 89.56 81 ASP A C 1
ATOM 645 O O . ASP A 1 81 ? -13.407 1.387 32.254 1.00 89.56 81 ASP A O 1
ATOM 649 N N . PRO A 1 82 ? -14.660 0.563 33.917 1.00 85.94 82 PRO A N 1
ATOM 650 C CA . PRO A 1 82 ? -15.764 1.484 33.668 1.00 85.94 82 PRO A CA 1
ATOM 651 C C . PRO A 1 82 ? -15.404 2.947 33.952 1.00 85.94 82 PRO A C 1
ATOM 653 O O . PRO A 1 82 ? -16.118 3.836 33.492 1.00 85.94 82 PRO A O 1
ATOM 656 N N . THR A 1 83 ? -14.338 3.217 34.712 1.00 91.62 83 THR A N 1
ATOM 657 C CA . THR A 1 83 ? -13.905 4.586 35.024 1.00 91.62 83 THR A CA 1
ATOM 658 C C . THR A 1 83 ? -13.198 5.257 33.850 1.00 91.62 83 THR A C 1
ATOM 660 O O . THR A 1 83 ? -13.212 6.480 33.766 1.00 91.62 83 THR A O 1
ATOM 663 N N . LEU A 1 84 ? -12.669 4.462 32.915 1.00 92.50 84 LEU A N 1
ATOM 664 C CA . LEU A 1 84 ? -11.954 4.919 31.721 1.00 92.50 84 LEU A CA 1
ATOM 665 C C . LEU A 1 84 ? -12.829 4.904 30.460 1.00 92.50 84 LEU A C 1
ATOM 667 O O . LEU A 1 84 ? -12.325 5.087 29.357 1.00 92.50 84 LEU A O 1
ATOM 671 N N . LEU A 1 85 ? -14.140 4.667 30.591 1.00 91.25 85 LEU A N 1
ATOM 672 C CA . LEU A 1 85 ? -15.030 4.500 29.439 1.00 91.25 85 LEU A CA 1
ATOM 673 C C . LEU A 1 85 ? -15.063 5.733 28.522 1.00 91.25 85 LEU A C 1
ATOM 675 O O . LEU A 1 85 ? -15.130 5.579 27.304 1.00 91.25 85 LEU A O 1
ATOM 679 N N . ASP A 1 86 ? -15.044 6.935 29.095 1.00 93.31 86 ASP A N 1
ATOM 680 C CA . ASP A 1 86 ? -15.102 8.177 28.319 1.00 93.31 86 ASP A CA 1
ATOM 681 C C . ASP A 1 86 ? -13.785 8.424 27.572 1.00 93.31 86 ASP A C 1
ATOM 683 O O . ASP A 1 86 ? -13.822 8.642 26.361 1.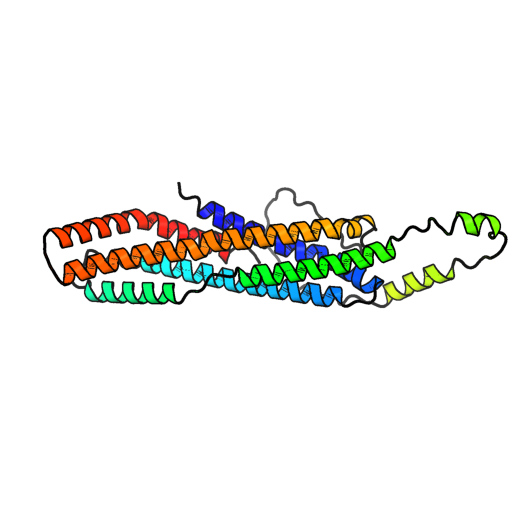00 93.31 86 ASP A O 1
ATOM 687 N N . ASP A 1 87 ? -12.648 8.257 28.252 1.00 95.06 87 ASP A N 1
ATOM 688 C CA . ASP A 1 87 ? -11.311 8.329 27.648 1.00 95.06 87 ASP A CA 1
ATOM 689 C C . ASP A 1 87 ? -11.155 7.277 26.536 1.00 95.06 87 ASP A C 1
ATOM 691 O O . ASP A 1 87 ? -10.655 7.552 25.449 1.00 95.06 87 ASP A O 1
ATOM 695 N N . PHE A 1 88 ? -11.662 6.063 26.759 1.00 94.69 88 PHE A N 1
ATOM 696 C CA . PHE A 1 88 ? -11.640 4.987 25.773 1.00 94.69 88 PHE A CA 1
ATOM 697 C C . PHE A 1 88 ? -12.459 5.308 24.516 1.00 94.69 88 PHE A C 1
ATOM 699 O O . PHE A 1 88 ? -12.049 4.975 23.401 1.00 94.69 88 PHE A O 1
ATOM 706 N N . ILE A 1 89 ? -13.624 5.945 24.677 1.00 95.75 89 ILE A N 1
ATOM 707 C CA . ILE A 1 89 ? -14.434 6.414 23.548 1.00 95.75 89 ILE A CA 1
ATOM 708 C C . ILE A 1 89 ? -13.674 7.497 22.773 1.00 95.75 89 ILE A C 1
ATOM 710 O O . ILE A 1 89 ? -13.621 7.409 21.547 1.00 95.75 89 ILE A O 1
ATOM 714 N N . GLU A 1 90 ? -13.072 8.469 23.461 1.00 96.94 90 GLU A N 1
ATOM 715 C CA . GLU A 1 90 ? -12.292 9.549 22.839 1.00 96.94 90 GLU A CA 1
ATOM 716 C C . GLU A 1 90 ? -11.099 9.005 22.036 1.00 96.94 90 GLU A C 1
ATOM 718 O O . GLU A 1 90 ? -10.919 9.356 20.870 1.00 96.94 90 GLU A O 1
ATOM 723 N N . GLU A 1 91 ? -10.338 8.066 22.597 1.00 97.56 91 GLU A N 1
ATOM 724 C CA . GLU A 1 91 ? -9.203 7.437 21.912 1.00 97.56 91 GLU A CA 1
ATOM 725 C C . GLU A 1 91 ? -9.633 6.636 20.669 1.00 97.56 91 GLU A C 1
ATOM 727 O O . GLU A 1 91 ? -8.990 6.692 19.616 1.00 97.56 91 GLU A O 1
ATOM 732 N N . LEU A 1 92 ? -10.755 5.908 20.741 1.00 96.88 92 LEU A N 1
ATOM 733 C CA . LEU A 1 92 ? -11.308 5.204 19.580 1.00 96.88 92 LEU A CA 1
ATOM 734 C C . LEU A 1 92 ? -11.805 6.172 18.493 1.00 96.88 92 LEU A C 1
ATOM 736 O O . LEU A 1 92 ? -11.688 5.859 17.305 1.00 96.88 92 LEU A O 1
ATOM 740 N N . GLU A 1 93 ? -12.352 7.328 18.873 1.00 97.69 93 GLU A N 1
ATOM 741 C CA . GLU A 1 93 ? -12.748 8.393 17.943 1.00 97.69 93 GLU A CA 1
ATOM 742 C C . GLU A 1 93 ? -11.528 8.998 17.243 1.00 97.69 93 GLU A C 1
ATOM 744 O O . GLU A 1 93 ? -11.508 9.072 16.012 1.00 97.69 93 GLU A O 1
ATOM 749 N N . GLY A 1 94 ? -10.480 9.333 18.001 1.00 97.81 94 GLY A N 1
ATOM 750 C CA . GLY A 1 94 ? -9.214 9.819 17.449 1.00 97.81 94 GLY A CA 1
ATOM 751 C C . GLY A 1 94 ? -8.567 8.805 16.503 1.00 97.81 94 GLY A C 1
ATOM 752 O O . GLY A 1 94 ? -8.008 9.171 15.462 1.00 97.81 94 GLY A O 1
ATOM 753 N N . LEU A 1 95 ? -8.696 7.509 16.795 1.00 97.38 95 LEU A N 1
ATOM 754 C CA . LEU A 1 95 ? -8.213 6.451 15.914 1.00 97.38 95 LEU A CA 1
ATOM 755 C C . LEU A 1 95 ? -9.033 6.330 14.617 1.00 97.38 95 LEU A C 1
ATOM 757 O O . LEU A 1 95 ? -8.438 6.173 13.547 1.00 97.38 95 LEU A O 1
ATOM 761 N N . ASP A 1 96 ? -10.367 6.424 14.674 1.00 97.69 96 ASP A N 1
ATOM 762 C CA . ASP A 1 96 ? -11.224 6.437 13.472 1.00 97.69 96 ASP A CA 1
ATOM 763 C C . ASP A 1 96 ? -10.943 7.661 12.589 1.00 97.69 96 ASP A C 1
ATOM 765 O O . ASP A 1 96 ? -10.853 7.540 11.362 1.00 97.69 96 ASP A O 1
ATOM 769 N N . GLU A 1 97 ? -10.738 8.830 13.198 1.00 97.12 97 GLU A N 1
ATOM 770 C CA . GLU A 1 97 ? -10.334 10.043 12.488 1.00 97.12 97 GLU A CA 1
ATOM 771 C C . GLU A 1 97 ? -8.970 9.852 11.814 1.00 97.12 97 GLU A C 1
ATOM 773 O O . GLU A 1 97 ? -8.821 10.096 10.613 1.00 97.12 97 GLU A O 1
ATOM 778 N N . THR A 1 98 ? -7.989 9.324 12.551 1.00 96.44 98 THR A N 1
ATOM 779 C CA . THR A 1 98 ? -6.654 9.038 12.017 1.00 96.44 98 THR A CA 1
ATOM 780 C C . THR A 1 98 ? -6.738 8.102 10.809 1.00 96.44 98 THR A C 1
ATOM 782 O O . THR A 1 98 ? -6.143 8.393 9.772 1.00 96.44 98 THR A O 1
ATOM 785 N N . LEU A 1 99 ? -7.509 7.011 10.888 1.00 95.62 99 LEU A N 1
ATOM 786 C CA . LEU A 1 99 ? -7.705 6.074 9.773 1.00 95.62 99 LEU A CA 1
ATOM 787 C C . LEU A 1 99 ? -8.430 6.710 8.582 1.00 95.62 99 LEU A C 1
ATOM 789 O O . LEU A 1 99 ? -8.109 6.410 7.430 1.00 95.62 99 LEU A O 1
ATOM 793 N N . SER A 1 100 ? -9.392 7.592 8.836 1.00 95.12 100 SER A N 1
ATOM 794 C CA . SER A 1 100 ? -10.129 8.300 7.783 1.00 95.12 100 SER A CA 1
ATOM 795 C C . SER A 1 100 ? -9.226 9.260 7.006 1.00 95.12 100 SER A C 1
ATOM 797 O O . SER A 1 100 ? -9.371 9.387 5.790 1.00 95.12 100 SER A O 1
ATOM 799 N N . ASN A 1 101 ? -8.233 9.841 7.680 1.00 94.94 101 ASN A N 1
ATOM 800 C CA . ASN A 1 101 ? -7.231 10.724 7.085 1.00 94.94 101 ASN A CA 1
ATOM 801 C C . ASN A 1 101 ? -6.095 9.974 6.362 1.00 94.94 101 ASN A C 1
ATOM 803 O O . ASN A 1 101 ? -5.315 10.586 5.631 1.00 94.94 101 ASN A O 1
ATOM 807 N N . MET A 1 102 ? -5.986 8.649 6.521 1.00 93.88 102 MET A N 1
ATOM 808 C CA . MET A 1 102 ? -5.011 7.846 5.782 1.00 93.88 102 MET A CA 1
ATOM 809 C C . MET A 1 102 ? -5.500 7.553 4.355 1.00 93.88 102 MET A C 1
ATOM 811 O O . MET A 1 102 ? -6.452 6.790 4.141 1.00 93.88 102 MET A O 1
ATOM 815 N N . ASN A 1 103 ? -4.795 8.101 3.362 1.00 92.31 103 ASN A N 1
ATOM 816 C CA . ASN A 1 103 ? -4.940 7.709 1.963 1.00 92.31 103 ASN A CA 1
ATOM 817 C C . ASN A 1 103 ? -3.866 6.678 1.582 1.00 92.31 103 ASN A C 1
ATOM 819 O O . ASN A 1 103 ? -2.674 6.938 1.730 1.00 92.31 103 ASN A O 1
ATOM 823 N N . PHE A 1 104 ? -4.304 5.513 1.103 1.00 92.31 104 PHE A N 1
ATOM 824 C CA . PHE A 1 104 ? -3.438 4.421 0.637 1.00 92.31 104 PHE A CA 1
ATOM 825 C C . PHE A 1 104 ? -3.670 4.070 -0.837 1.00 92.31 104 PHE A C 1
ATOM 827 O O . PHE A 1 104 ? -3.057 3.139 -1.354 1.00 92.31 104 PHE A O 1
ATOM 834 N N . CYS A 1 105 ? -4.590 4.765 -1.508 1.00 92.06 105 CYS A N 1
ATOM 835 C CA . CYS A 1 105 ? -4.903 4.500 -2.902 1.00 92.06 105 CYS A CA 1
ATOM 836 C C . CYS A 1 105 ? -3.816 5.112 -3.792 1.00 92.06 105 CYS A C 1
ATOM 838 O O . CYS A 1 105 ? -3.762 6.327 -3.942 1.00 92.06 105 CYS A O 1
ATOM 840 N N . GLN A 1 106 ? -2.980 4.257 -4.381 1.00 93.50 106 GLN A N 1
ATOM 841 C CA . GLN A 1 106 ? -1.934 4.635 -5.343 1.00 93.50 106 GLN A CA 1
ATOM 842 C C . GLN A 1 106 ? -2.303 4.221 -6.778 1.00 93.50 106 GLN A C 1
ATOM 844 O O . GLN A 1 106 ? -1.444 4.099 -7.648 1.00 93.50 106 GLN A O 1
ATOM 849 N N . ASP A 1 107 ? -3.579 3.925 -7.048 1.00 94.50 107 ASP A N 1
ATOM 850 C CA . ASP A 1 107 ? -3.995 3.351 -8.334 1.00 94.50 107 ASP A CA 1
ATOM 851 C C . ASP A 1 107 ? -3.754 4.292 -9.516 1.00 94.50 107 ASP A C 1
ATOM 853 O O . ASP A 1 107 ? -3.415 3.838 -10.611 1.00 94.50 107 ASP A O 1
ATOM 857 N N . ASP A 1 108 ? -3.916 5.595 -9.300 1.00 95.88 108 ASP A N 1
ATOM 858 C CA . ASP A 1 108 ? -3.640 6.598 -10.323 1.00 95.88 108 ASP A CA 1
ATOM 859 C C . ASP A 1 108 ? -2.129 6.749 -10.562 1.00 95.88 108 ASP A C 1
ATOM 861 O O . ASP A 1 108 ? -1.713 6.841 -11.719 1.00 95.88 108 ASP A O 1
ATOM 865 N N . ASP A 1 109 ? -1.306 6.646 -9.513 1.00 96.38 109 ASP A N 1
ATOM 866 C CA . ASP A 1 109 ? 0.158 6.673 -9.617 1.00 96.38 109 ASP A CA 1
ATOM 867 C C . ASP A 1 109 ? 0.679 5.451 -10.381 1.00 96.38 109 ASP A C 1
ATOM 869 O O . ASP A 1 109 ? 1.431 5.585 -11.348 1.00 96.38 109 ASP A O 1
ATOM 873 N N . PHE A 1 110 ? 0.208 4.246 -10.034 1.00 95.88 110 PHE A N 1
ATOM 874 C CA . PHE A 1 110 ? 0.551 3.021 -10.760 1.00 95.88 110 PHE A CA 1
ATOM 875 C C . PHE A 1 110 ? 0.097 3.080 -12.221 1.00 95.88 110 PHE A C 1
ATOM 877 O O . PHE A 1 110 ? 0.846 2.668 -13.109 1.00 95.88 110 PHE A O 1
ATOM 884 N N . ARG A 1 111 ? -1.103 3.609 -12.500 1.00 96.75 111 ARG A N 1
ATOM 885 C CA . ARG A 1 111 ? -1.610 3.774 -13.872 1.00 96.75 111 ARG A CA 1
ATOM 886 C C . ARG A 1 111 ? -0.755 4.759 -14.672 1.00 96.75 111 ARG A C 1
ATOM 888 O O . ARG A 1 111 ? -0.418 4.468 -15.820 1.00 96.75 111 ARG A O 1
ATOM 895 N N . SER A 1 112 ? -0.398 5.892 -14.070 1.00 97.56 112 SER A N 1
ATOM 896 C CA . SER A 1 112 ? 0.473 6.907 -14.669 1.00 97.56 112 SER A CA 1
ATOM 897 C C . SER A 1 112 ? 1.850 6.325 -14.996 1.00 97.56 112 SER A C 1
ATOM 899 O O . SER A 1 112 ? 2.293 6.370 -16.147 1.00 97.56 112 SER A O 1
ATOM 901 N N . LEU A 1 113 ? 2.489 5.681 -14.015 1.00 97.25 113 LEU A N 1
ATOM 902 C CA . LEU A 1 113 ? 3.805 5.066 -14.164 1.00 97.25 113 LEU A CA 1
ATOM 903 C C . LEU A 1 113 ? 3.802 3.975 -15.247 1.00 97.25 113 LEU A C 1
ATOM 905 O O . LEU A 1 113 ? 4.696 3.941 -16.095 1.00 97.25 113 LEU A O 1
ATOM 909 N N . ARG A 1 114 ? 2.763 3.129 -15.276 1.00 96.94 114 ARG A N 1
ATOM 910 C CA . ARG A 1 114 ? 2.557 2.090 -16.298 1.00 96.94 114 ARG A CA 1
ATOM 911 C C . ARG A 1 114 ? 2.484 2.682 -17.705 1.00 96.94 114 ARG A C 1
ATOM 913 O O . ARG A 1 114 ? 3.236 2.258 -18.578 1.00 96.94 114 ARG A O 1
ATOM 920 N N . SER A 1 115 ? 1.644 3.698 -17.911 1.00 97.00 115 SER A N 1
ATOM 921 C CA . SER A 1 115 ? 1.504 4.369 -19.212 1.00 97.00 115 SER A CA 1
ATOM 922 C C . SER A 1 115 ? 2.826 4.976 -19.693 1.00 97.00 115 SER A C 1
ATOM 924 O O . SER A 1 115 ? 3.160 4.914 -20.878 1.00 97.00 115 SER A O 1
ATOM 926 N N . ARG A 1 116 ? 3.635 5.515 -18.775 1.00 97.75 116 ARG A N 1
ATOM 927 C CA . ARG A 1 116 ? 4.946 6.073 -19.121 1.00 97.75 116 ARG A CA 1
ATOM 928 C C . ARG A 1 116 ? 5.984 4.999 -19.448 1.00 97.75 116 ARG A C 1
ATOM 930 O O . ARG A 1 116 ? 6.751 5.191 -20.389 1.00 97.75 116 ARG A O 1
ATOM 937 N N . PHE A 1 117 ? 5.991 3.864 -18.746 1.00 96.38 117 PHE A N 1
ATOM 938 C CA . PHE A 1 117 ? 6.814 2.712 -19.136 1.00 96.38 117 PHE A CA 1
ATOM 939 C C . PHE A 1 117 ? 6.391 2.128 -20.486 1.00 96.38 117 PHE A C 1
ATOM 941 O O . PHE A 1 117 ? 7.250 1.742 -21.275 1.00 96.38 117 PHE A O 1
ATOM 948 N N . GLU A 1 118 ? 5.092 2.093 -20.780 1.00 95.44 118 GLU A N 1
ATOM 949 C CA . GLU A 1 118 ? 4.572 1.662 -22.078 1.00 95.44 118 GLU A CA 1
ATOM 950 C C . GLU A 1 118 ? 5.040 2.593 -23.203 1.00 95.44 118 GLU A C 1
ATOM 952 O O . GLU A 1 118 ? 5.535 2.124 -24.229 1.00 95.44 118 GLU A O 1
ATOM 957 N N . LYS A 1 119 ? 4.970 3.913 -22.995 1.00 96.38 119 LYS A N 1
ATOM 958 C CA . LYS A 1 119 ? 5.515 4.891 -23.942 1.00 96.38 119 LYS A CA 1
ATOM 959 C C . LYS A 1 119 ? 7.012 4.661 -24.177 1.00 96.38 119 LYS A C 1
ATOM 961 O O . LYS A 1 119 ? 7.419 4.468 -25.320 1.00 96.38 119 LYS A O 1
ATOM 966 N N . LEU A 1 120 ? 7.803 4.590 -23.103 1.00 95.44 120 LEU A N 1
ATOM 967 C CA . LEU A 1 120 ? 9.245 4.343 -23.185 1.00 95.44 120 LEU A CA 1
ATOM 968 C C . LEU A 1 120 ? 9.556 3.020 -23.906 1.00 95.44 120 LEU A C 1
ATOM 970 O O . LEU A 1 120 ? 10.521 2.919 -24.663 1.00 95.44 120 LEU A O 1
ATOM 974 N N . SER A 1 121 ? 8.715 2.005 -23.705 1.00 93.75 121 SER A N 1
ATOM 975 C CA . SER A 1 121 ? 8.813 0.721 -24.393 1.00 93.75 121 SER A CA 1
ATOM 976 C C . SER A 1 121 ? 8.604 0.845 -25.894 1.00 93.75 121 SER A C 1
ATOM 978 O O . SER A 1 121 ? 9.392 0.308 -26.675 1.00 93.75 121 SER A O 1
ATOM 980 N N . ASN A 1 122 ? 7.574 1.577 -26.311 1.00 94.25 122 ASN A N 1
ATOM 981 C CA . ASN A 1 122 ? 7.301 1.824 -27.721 1.00 94.25 122 ASN A CA 1
ATOM 982 C C . ASN A 1 122 ? 8.454 2.582 -28.389 1.00 94.25 122 ASN A C 1
ATOM 984 O O . ASN A 1 122 ? 8.871 2.196 -29.483 1.00 94.25 122 ASN A O 1
ATOM 988 N N . ASP A 1 123 ? 9.028 3.567 -27.698 1.00 95.00 123 ASP A N 1
ATOM 989 C CA . ASP A 1 123 ? 10.162 4.352 -28.191 1.00 95.00 123 ASP A CA 1
ATOM 990 C C . ASP A 1 123 ? 11.423 3.483 -28.353 1.00 95.00 123 ASP A C 1
ATOM 992 O O . ASP A 1 123 ? 12.041 3.470 -29.421 1.00 95.00 123 ASP A O 1
ATOM 996 N N . ILE A 1 124 ? 11.762 2.657 -27.353 1.00 92.50 124 ILE A N 1
ATOM 997 C CA . ILE A 1 124 ? 12.872 1.691 -27.447 1.00 92.50 124 ILE A CA 1
ATOM 998 C C . ILE A 1 124 ? 12.643 0.717 -28.610 1.00 92.50 124 ILE A C 1
ATOM 1000 O O . ILE A 1 124 ? 13.543 0.486 -29.416 1.00 92.50 124 ILE A O 1
ATOM 1004 N N . ASN A 1 125 ? 11.441 0.151 -28.731 1.00 91.44 125 ASN A N 1
ATOM 1005 C CA . ASN A 1 125 ? 11.121 -0.818 -29.779 1.00 91.44 125 ASN A CA 1
ATOM 1006 C C . ASN A 1 125 ? 11.223 -0.219 -31.184 1.00 91.44 125 ASN A C 1
ATOM 1008 O O . ASN A 1 125 ? 11.703 -0.891 -32.101 1.00 91.44 125 ASN A O 1
ATOM 1012 N N . LEU A 1 126 ? 10.791 1.030 -31.360 1.00 93.06 126 LEU A N 1
ATOM 1013 C CA . LEU A 1 126 ? 10.907 1.750 -32.623 1.00 93.06 126 LEU A CA 1
ATOM 1014 C C . LEU A 1 126 ? 12.378 1.892 -33.038 1.00 93.06 126 LEU A C 1
ATOM 1016 O O . LEU A 1 126 ? 12.730 1.564 -34.173 1.00 93.06 126 LEU A O 1
ATOM 1020 N N . LEU A 1 127 ? 13.245 2.301 -32.109 1.00 92.38 127 LEU A N 1
ATOM 1021 C CA . LEU A 1 127 ? 14.679 2.464 -32.364 1.00 92.38 127 LEU A CA 1
ATOM 1022 C C . LEU A 1 127 ? 15.367 1.131 -32.656 1.00 92.38 127 LEU A C 1
ATOM 1024 O O . LEU A 1 127 ? 16.161 1.032 -33.589 1.00 92.38 127 LEU A O 1
ATOM 1028 N N . LEU A 1 128 ? 15.033 0.078 -31.909 1.00 89.06 128 LEU A N 1
ATOM 1029 C CA . LEU A 1 128 ? 15.583 -1.253 -32.161 1.00 89.06 128 LEU A CA 1
ATOM 1030 C C . LEU A 1 128 ? 15.193 -1.775 -33.545 1.00 89.06 128 LEU A C 1
ATOM 1032 O O . LEU A 1 128 ? 16.036 -2.341 -34.240 1.00 89.06 128 LEU A O 1
ATOM 1036 N N . ARG A 1 129 ? 13.951 -1.552 -33.986 1.00 88.94 129 ARG A N 1
ATOM 1037 C CA . ARG A 1 129 ? 13.514 -1.913 -35.344 1.00 88.94 129 ARG A CA 1
ATOM 1038 C C . ARG A 1 129 ? 14.250 -1.114 -36.415 1.00 88.94 129 ARG A C 1
ATOM 1040 O O . ARG A 1 129 ? 14.648 -1.706 -37.412 1.00 88.94 129 ARG A O 1
ATOM 1047 N N . ALA A 1 130 ? 14.476 0.180 -36.193 1.00 88.44 130 ALA A N 1
ATOM 1048 C CA . ALA A 1 130 ? 15.244 1.016 -37.114 1.00 88.44 130 ALA A CA 1
ATOM 1049 C C . ALA A 1 130 ? 16.695 0.521 -37.278 1.00 88.44 130 ALA A C 1
ATOM 1051 O O . ALA A 1 130 ? 17.213 0.511 -38.390 1.00 88.44 130 ALA A O 1
ATOM 1052 N N . HIS A 1 131 ? 17.320 0.033 -36.199 1.00 83.06 131 HIS A N 1
ATOM 1053 C CA . HIS A 1 131 ? 18.676 -0.537 -36.231 1.00 83.06 131 HIS A CA 1
ATOM 1054 C C . HIS A 1 131 ? 18.750 -1.978 -36.757 1.00 83.06 131 HIS A C 1
ATOM 1056 O O . HIS A 1 131 ? 19.810 -2.410 -37.200 1.00 83.06 131 HIS A O 1
ATOM 1062 N N . THR A 1 132 ? 17.648 -2.732 -36.709 1.00 79.25 132 THR A N 1
ATOM 1063 C CA . THR A 1 132 ? 17.593 -4.146 -37.142 1.00 79.25 132 THR A CA 1
ATOM 1064 C C . THR A 1 132 ? 17.025 -4.305 -38.559 1.00 79.25 132 THR A C 1
ATOM 1066 O O . THR A 1 132 ? 16.833 -5.430 -39.015 1.00 79.25 132 THR A O 1
ATOM 1069 N N . ALA A 1 133 ? 16.731 -3.206 -39.264 1.00 63.16 133 ALA A N 1
ATOM 1070 C CA . ALA A 1 133 ? 16.209 -3.261 -40.626 1.00 63.16 133 ALA A CA 1
ATOM 1071 C C . ALA A 1 133 ? 17.129 -4.123 -41.517 1.00 63.16 133 ALA A C 1
ATOM 1073 O O . ALA A 1 133 ? 18.354 -3.965 -41.474 1.00 63.16 133 ALA A O 1
ATOM 1074 N N . PRO A 1 134 ? 16.564 -5.076 -42.278 1.00 56.88 134 PRO A N 1
ATOM 1075 C CA . PRO A 1 134 ? 17.348 -6.103 -42.936 1.00 56.88 134 PRO A CA 1
ATOM 1076 C C . PRO A 1 134 ? 18.255 -5.468 -43.989 1.00 56.88 134 PRO A C 1
ATOM 1078 O O . PRO A 1 134 ? 17.797 -4.787 -44.905 1.00 56.88 134 PRO A O 1
ATOM 1081 N N . VAL A 1 135 ? 19.554 -5.760 -43.904 1.00 55.69 135 VAL A N 1
ATOM 1082 C CA . VAL A 1 135 ? 20.520 -5.554 -44.997 1.00 55.69 135 VAL A CA 1
ATOM 1083 C C . VAL A 1 135 ? 20.259 -6.605 -46.095 1.00 55.69 135 VAL A C 1
ATOM 1085 O O . VAL A 1 135 ? 21.166 -7.297 -46.543 1.00 55.69 135 VAL A O 1
ATOM 1088 N N . GLU A 1 136 ? 19.003 -6.802 -46.493 1.00 51.88 136 GLU A N 1
ATOM 1089 C CA . GLU A 1 136 ? 18.620 -7.786 -47.515 1.00 51.88 136 GLU A CA 1
ATOM 1090 C C . GLU A 1 136 ? 18.541 -7.179 -48.921 1.00 51.88 136 GLU A C 1
ATOM 1092 O O . GLU A 1 136 ? 18.550 -7.928 -49.891 1.00 51.88 136 GLU A O 1
ATOM 1097 N N . ASP A 1 137 ? 18.612 -5.850 -49.067 1.00 49.66 137 ASP A N 1
ATOM 1098 C CA . ASP A 1 137 ? 18.563 -5.202 -50.391 1.00 49.66 137 ASP A CA 1
ATOM 1099 C C . ASP A 1 137 ? 19.928 -4.771 -50.958 1.00 49.66 137 ASP A C 1
ATOM 1101 O O . ASP A 1 137 ? 20.042 -4.439 -52.138 1.00 49.66 137 ASP A O 1
ATOM 1105 N N . GLN A 1 138 ? 21.014 -4.822 -50.175 1.00 48.47 138 GLN A N 1
ATOM 1106 C CA . GLN A 1 138 ? 22.351 -4.488 -50.696 1.00 48.47 138 GLN A CA 1
ATOM 1107 C C . GLN A 1 138 ? 23.130 -5.685 -51.245 1.00 48.47 138 GLN A C 1
ATOM 1109 O O . GLN A 1 138 ? 24.038 -5.481 -52.051 1.00 48.47 138 GLN A O 1
ATOM 1114 N N . THR A 1 139 ? 22.794 -6.926 -50.889 1.00 51.88 139 THR A N 1
ATOM 1115 C CA . THR A 1 139 ? 23.523 -8.111 -51.379 1.00 51.88 139 THR A CA 1
ATOM 1116 C C . THR A 1 139 ? 23.136 -8.510 -52.803 1.00 51.88 139 THR A C 1
ATOM 1118 O O . THR A 1 139 ? 23.985 -9.046 -53.513 1.00 51.88 139 THR A O 1
ATOM 1121 N N . ASN A 1 140 ? 21.931 -8.167 -53.274 1.00 51.56 140 ASN A N 1
ATOM 1122 C CA . 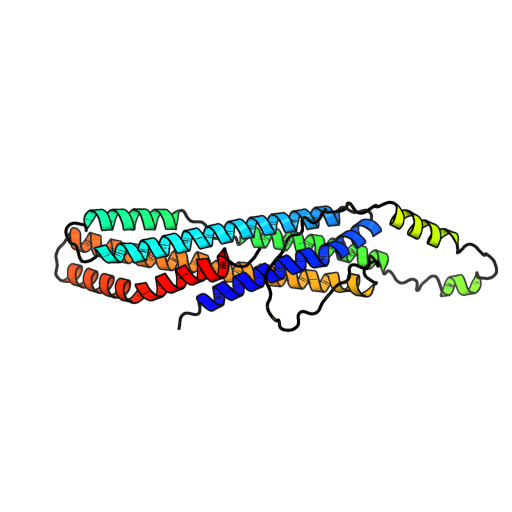ASN A 1 140 ? 21.536 -8.397 -54.669 1.00 51.56 140 ASN A CA 1
ATOM 1123 C C . ASN A 1 140 ? 21.988 -7.271 -55.617 1.00 51.56 140 ASN A C 1
ATOM 1125 O O . ASN A 1 140 ? 22.332 -7.560 -56.757 1.00 51.56 140 ASN A O 1
ATOM 1129 N N . ALA A 1 141 ? 22.102 -6.022 -55.145 1.00 50.34 141 ALA A N 1
ATOM 1130 C CA . ALA A 1 141 ? 22.640 -4.914 -55.946 1.00 50.34 141 ALA A CA 1
ATOM 1131 C C . ALA A 1 141 ? 24.183 -4.819 -55.912 1.00 50.34 141 ALA A C 1
ATOM 1133 O O . ALA A 1 141 ? 24.803 -4.379 -56.877 1.00 50.34 141 ALA A O 1
ATOM 1134 N N . SER A 1 142 ? 24.840 -5.266 -54.833 1.00 48.53 142 SER A N 1
ATOM 1135 C CA . SER A 1 142 ? 26.310 -5.208 -54.718 1.00 48.53 142 SER A CA 1
ATOM 1136 C C . SER A 1 142 ? 27.026 -6.440 -55.272 1.00 48.53 142 SER A C 1
ATOM 1138 O O . SER A 1 142 ? 28.237 -6.383 -55.477 1.00 48.53 142 SER A O 1
ATOM 1140 N N . ARG A 1 143 ? 26.323 -7.538 -55.591 1.00 45.91 143 ARG A N 1
ATOM 1141 C CA . ARG A 1 143 ? 26.944 -8.685 -56.279 1.00 45.91 143 ARG A CA 1
ATOM 1142 C C . ARG A 1 143 ? 27.311 -8.383 -57.740 1.00 45.91 143 ARG A C 1
ATOM 1144 O O . ARG A 1 143 ? 28.143 -9.093 -58.293 1.00 45.91 143 ARG A O 1
ATOM 1151 N N . GLU A 1 144 ? 26.790 -7.299 -58.319 1.00 50.06 144 GLU A N 1
ATOM 1152 C CA . GLU A 1 144 ? 27.217 -6.794 -59.635 1.00 50.06 144 GLU A CA 1
ATOM 1153 C C . GLU A 1 144 ? 28.256 -5.656 -59.568 1.00 50.06 144 GLU A C 1
ATOM 1155 O O . GLU A 1 144 ? 28.931 -5.399 -60.561 1.00 50.06 144 GLU A O 1
ATOM 1160 N N . ALA A 1 145 ? 28.465 -5.012 -58.411 1.00 51.97 145 ALA A N 1
ATOM 1161 C CA . ALA A 1 145 ? 29.365 -3.854 -58.289 1.00 51.97 145 ALA A CA 1
ATOM 1162 C C . ALA A 1 145 ? 30.658 -4.110 -57.485 1.00 51.97 145 ALA A C 1
ATOM 1164 O O . ALA A 1 145 ? 31.571 -3.283 -57.502 1.00 51.97 145 ALA A O 1
ATOM 1165 N N . PHE A 1 146 ? 30.790 -5.247 -56.791 1.00 44.69 146 PHE A N 1
ATOM 1166 C CA . PHE A 1 146 ? 31.929 -5.518 -55.904 1.00 44.69 146 PHE A CA 1
ATOM 1167 C C . PHE A 1 146 ? 33.135 -6.145 -56.625 1.00 44.69 146 PHE A C 1
ATOM 1169 O O . PHE A 1 146 ? 33.632 -7.213 -56.273 1.00 44.69 146 PHE A O 1
ATOM 1176 N N . THR A 1 147 ? 33.669 -5.428 -57.613 1.00 52.41 147 THR A N 1
ATOM 1177 C CA . THR A 1 147 ? 35.095 -5.504 -57.948 1.00 52.41 147 THR A CA 1
ATOM 1178 C C . THR A 1 147 ? 35.700 -4.117 -57.767 1.00 52.41 147 THR A C 1
ATOM 1180 O O . THR A 1 147 ? 35.440 -3.234 -58.575 1.00 52.41 147 THR A O 1
ATOM 1183 N N . ARG A 1 148 ? 36.569 -3.980 -56.753 1.00 52.38 148 ARG A N 1
ATOM 1184 C CA . ARG A 1 148 ? 37.416 -2.816 -56.397 1.00 52.38 148 ARG A CA 1
ATOM 1185 C C . ARG A 1 148 ? 36.788 -1.778 -55.453 1.00 52.38 148 ARG A C 1
ATOM 1187 O O . ARG A 1 148 ? 36.230 -0.792 -55.905 1.00 52.38 148 ARG A O 1
ATOM 1194 N N . SER A 1 149 ? 37.051 -1.911 -54.150 1.00 44.75 149 SER A N 1
ATOM 1195 C CA . SER A 1 149 ? 37.681 -0.831 -53.360 1.00 44.75 149 SER A CA 1
ATOM 1196 C C . SER A 1 149 ? 37.995 -1.299 -51.922 1.00 44.75 149 SER A C 1
ATOM 1198 O O . SER A 1 149 ? 37.113 -1.855 -51.266 1.00 44.75 149 SER A O 1
ATOM 1200 N N . PRO A 1 150 ? 39.218 -1.096 -51.393 1.00 51.31 150 PRO A N 1
ATOM 1201 C CA . PRO A 1 150 ? 39.571 -1.428 -50.017 1.00 51.31 150 PRO A CA 1
ATOM 1202 C C . PRO A 1 150 ? 39.392 -0.202 -49.104 1.00 51.31 150 PRO A C 1
ATOM 1204 O O . PRO A 1 150 ? 40.283 0.638 -49.012 1.00 51.31 150 PRO A O 1
ATOM 1207 N N . GLN A 1 151 ? 38.259 -0.086 -48.402 1.00 53.22 151 GLN A N 1
ATOM 1208 C CA . GLN A 1 151 ? 38.059 1.015 -47.438 1.00 53.22 151 GLN A CA 1
ATOM 1209 C C . GLN A 1 151 ? 37.232 0.647 -46.192 1.00 53.22 151 GLN A C 1
ATOM 1211 O O . GLN A 1 151 ? 36.581 1.487 -45.582 1.00 53.22 151 GLN A O 1
ATOM 1216 N N . VAL A 1 152 ? 37.300 -0.615 -45.764 1.00 52.59 152 VAL A N 1
ATOM 1217 C CA . VAL A 1 152 ? 36.623 -1.124 -44.553 1.00 52.59 152 VAL A CA 1
ATOM 1218 C C . VAL A 1 152 ? 37.354 -0.862 -43.205 1.00 52.59 152 VAL A C 1
ATOM 1220 O O . VAL A 1 152 ? 36.683 -0.907 -42.175 1.00 52.59 152 VAL A O 1
ATOM 1223 N N . PRO A 1 153 ? 38.659 -0.507 -43.100 1.00 52.06 153 PRO A N 1
ATOM 1224 C CA . PRO A 1 153 ? 39.277 -0.344 -41.771 1.00 52.06 153 PRO A CA 1
ATOM 1225 C C . PRO A 1 153 ? 38.853 0.906 -40.974 1.00 52.06 153 PRO A C 1
ATOM 1227 O O . PRO A 1 153 ? 39.055 0.943 -39.762 1.00 52.06 153 PRO A O 1
ATOM 1230 N N . ALA A 1 154 ? 38.281 1.937 -41.608 1.00 46.62 154 ALA A N 1
ATOM 1231 C CA . ALA A 1 154 ? 38.090 3.239 -40.955 1.00 46.62 154 ALA A CA 1
ATOM 1232 C C . ALA A 1 154 ? 36.873 3.296 -40.009 1.00 46.62 154 ALA A C 1
ATOM 1234 O O . ALA A 1 154 ? 36.939 3.932 -38.958 1.00 46.62 154 ALA A O 1
ATOM 1235 N N . MET A 1 155 ? 35.782 2.591 -40.322 1.00 46.03 155 MET A N 1
ATOM 1236 C CA . MET A 1 155 ? 34.568 2.621 -39.490 1.00 46.03 155 MET A CA 1
ATOM 1237 C C . MET A 1 155 ? 34.727 1.872 -38.160 1.00 46.03 155 MET A C 1
ATOM 1239 O O . MET A 1 155 ? 34.189 2.303 -37.141 1.00 46.03 155 MET A O 1
ATOM 1243 N N . ASN A 1 156 ? 35.523 0.799 -38.134 1.00 44.72 156 ASN A N 1
ATOM 1244 C CA . ASN A 1 156 ? 35.791 0.049 -36.902 1.00 44.72 156 ASN A CA 1
ATOM 1245 C C . ASN A 1 156 ? 36.698 0.830 -35.928 1.00 44.72 156 ASN A C 1
ATOM 1247 O O . ASN A 1 156 ? 36.588 0.679 -34.711 1.00 44.72 156 ASN A O 1
ATOM 1251 N N . ALA A 1 157 ? 37.550 1.725 -36.437 1.00 48.12 157 ALA A N 1
ATOM 1252 C CA . ALA A 1 157 ? 38.404 2.562 -35.598 1.00 48.12 157 ALA A CA 1
ATOM 1253 C C . ALA A 1 157 ? 37.603 3.652 -34.859 1.00 48.12 157 ALA A C 1
ATOM 1255 O O . ALA A 1 157 ? 37.868 3.908 -33.686 1.00 48.12 157 ALA A O 1
ATOM 1256 N N . ILE A 1 158 ? 36.575 4.229 -35.494 1.00 48.91 158 ILE A N 1
ATOM 1257 C CA . ILE A 1 158 ? 35.748 5.299 -34.905 1.00 48.91 158 ILE A CA 1
ATOM 1258 C C . ILE A 1 158 ? 34.882 4.764 -33.752 1.00 48.91 158 ILE A C 1
ATOM 1260 O O . ILE A 1 158 ? 34.827 5.387 -32.692 1.00 48.91 158 ILE A O 1
ATOM 1264 N N . ALA A 1 159 ? 34.293 3.572 -33.892 1.00 44.81 159 ALA A N 1
ATOM 1265 C CA . ALA A 1 159 ? 33.523 2.939 -32.814 1.00 44.81 159 ALA A CA 1
ATOM 1266 C C . ALA A 1 159 ? 34.389 2.649 -31.572 1.00 44.81 159 ALA A C 1
ATOM 1268 O O . ALA A 1 159 ? 33.973 2.882 -30.438 1.00 44.81 159 ALA A O 1
ATOM 1269 N N . THR A 1 160 ? 35.632 2.211 -31.783 1.00 47.81 160 THR A N 1
ATOM 1270 C CA . THR A 1 160 ? 36.567 1.911 -30.687 1.00 47.81 160 THR A CA 1
ATOM 1271 C C . THR A 1 160 ? 37.086 3.179 -29.990 1.00 47.81 160 THR A C 1
ATOM 1273 O O . THR A 1 160 ? 37.384 3.151 -28.797 1.00 47.81 160 THR A O 1
ATOM 1276 N N . GLN A 1 161 ? 37.158 4.313 -30.697 1.00 44.34 161 GLN A N 1
ATOM 1277 C CA . GLN A 1 161 ? 37.674 5.580 -30.161 1.00 44.34 161 GLN A CA 1
ATOM 1278 C C . GLN A 1 161 ? 36.647 6.352 -29.312 1.00 44.34 161 GLN A C 1
ATOM 1280 O O . GLN A 1 161 ? 37.035 7.092 -28.409 1.00 44.34 161 GLN A O 1
ATOM 1285 N N . TYR A 1 162 ? 35.345 6.153 -29.544 1.00 47.19 162 TYR A N 1
ATOM 1286 C CA . TYR A 1 162 ? 34.288 6.706 -28.685 1.00 47.19 162 TYR A CA 1
ATOM 1287 C C . TYR A 1 162 ? 34.117 5.917 -27.377 1.00 47.19 162 TYR A C 1
ATOM 1289 O O . TYR A 1 162 ? 33.832 6.507 -26.335 1.00 47.19 162 TYR A O 1
ATOM 1297 N N . LEU A 1 163 ? 34.379 4.605 -27.395 1.00 46.41 163 LEU A N 1
ATOM 1298 C CA . LEU A 1 163 ? 34.277 3.732 -26.218 1.00 46.41 163 LEU A CA 1
ATOM 1299 C C . LEU A 1 163 ? 35.385 3.960 -25.173 1.00 46.41 163 LEU A C 1
ATOM 1301 O O . LEU A 1 163 ? 35.187 3.643 -24.004 1.00 46.41 163 LEU A O 1
ATOM 1305 N N . SER A 1 164 ? 36.531 4.534 -25.555 1.00 43.75 164 SER A N 1
ATOM 1306 C CA . SER A 1 164 ? 37.644 4.805 -24.632 1.00 43.75 164 SER A CA 1
ATOM 1307 C C . SER A 1 164 ? 37.578 6.175 -23.947 1.00 43.75 164 SER A C 1
ATOM 1309 O O . SER A 1 164 ? 38.299 6.401 -22.975 1.00 43.75 164 SER A O 1
ATOM 1311 N N . ARG A 1 165 ? 36.724 7.096 -24.421 1.00 38.84 165 ARG A N 1
ATOM 1312 C CA . ARG A 1 165 ? 36.669 8.482 -23.917 1.00 38.84 165 ARG A CA 1
ATOM 1313 C C . ARG A 1 165 ? 35.712 8.697 -22.744 1.00 38.84 165 ARG A C 1
ATOM 1315 O O . ARG A 1 165 ? 35.857 9.691 -22.037 1.00 38.84 165 ARG A O 1
ATOM 1322 N N . PHE A 1 166 ? 34.798 7.764 -22.485 1.00 43.78 166 PHE A N 1
ATOM 1323 C CA . PHE A 1 166 ? 33.987 7.760 -21.267 1.00 43.78 166 PHE A CA 1
ATOM 1324 C C . PHE A 1 166 ? 34.707 6.970 -20.173 1.00 43.78 166 PHE A C 1
ATOM 1326 O O . PHE A 1 166 ? 34.458 5.790 -19.940 1.00 43.78 166 PHE A O 1
ATOM 1333 N N . VAL A 1 167 ? 35.651 7.648 -19.518 1.00 39.44 167 VAL A N 1
ATOM 1334 C CA . VAL A 1 167 ? 36.252 7.200 -18.260 1.00 39.44 167 VAL A CA 1
ATOM 1335 C C . VAL A 1 167 ? 35.140 7.145 -17.215 1.00 39.44 167 VAL A C 1
ATOM 1337 O O . VAL A 1 167 ? 34.638 8.169 -16.756 1.00 39.44 167 VAL A O 1
ATOM 1340 N N . TRP A 1 168 ? 34.728 5.927 -16.884 1.00 42.94 168 TRP A N 1
ATOM 1341 C CA . TRP A 1 168 ? 33.761 5.628 -15.840 1.00 42.94 168 TRP A CA 1
ATOM 1342 C C . TRP A 1 168 ? 34.298 6.124 -14.497 1.00 42.94 168 TRP A C 1
ATOM 1344 O O . TRP A 1 168 ? 35.359 5.694 -14.041 1.00 42.94 168 TRP A O 1
ATOM 1354 N N . GLY A 1 169 ? 33.570 7.055 -13.878 1.00 33.34 169 GLY A N 1
ATOM 1355 C CA . GLY A 1 169 ? 33.858 7.532 -12.533 1.00 33.34 169 GLY A CA 1
ATOM 1356 C C . GLY A 1 169 ? 33.885 6.365 -11.550 1.00 33.34 169 GLY A C 1
ATOM 1357 O O . GLY A 1 169 ? 32.895 5.653 -11.387 1.00 33.34 169 GLY A O 1
ATOM 1358 N N . ARG A 1 170 ? 35.045 6.179 -10.914 1.00 33.53 170 ARG A N 1
ATOM 1359 C CA . ARG A 1 170 ? 35.230 5.374 -9.705 1.00 33.53 170 ARG A CA 1
ATOM 1360 C C . ARG A 1 170 ? 34.172 5.769 -8.675 1.00 33.53 170 ARG A C 1
ATOM 1362 O O . ARG A 1 170 ? 34.149 6.911 -8.230 1.00 33.53 170 ARG A O 1
ATOM 1369 N N . SER A 1 171 ? 33.346 4.812 -8.271 1.00 31.94 171 SER A N 1
ATOM 1370 C CA . SER A 1 171 ? 32.678 4.871 -6.977 1.00 31.94 171 SER A CA 1
ATOM 1371 C C . SER A 1 171 ? 33.644 4.246 -5.976 1.00 31.94 171 SER A C 1
ATOM 1373 O O . SER A 1 171 ? 33.891 3.041 -6.029 1.00 31.94 171 SER A O 1
ATOM 1375 N N . ASP A 1 172 ? 34.255 5.069 -5.128 1.00 30.55 172 ASP A N 1
ATOM 1376 C CA . ASP A 1 172 ? 35.141 4.591 -4.073 1.00 30.55 172 ASP A CA 1
ATOM 1377 C C . ASP A 1 172 ? 34.336 3.751 -3.074 1.00 30.55 172 ASP A C 1
ATOM 1379 O O . ASP A 1 172 ? 33.398 4.215 -2.425 1.00 30.55 172 ASP A O 1
ATOM 1383 N N . HIS A 1 173 ? 34.704 2.476 -2.980 1.00 34.78 173 HIS A N 1
ATOM 1384 C CA . HIS A 1 173 ? 34.241 1.575 -1.941 1.00 34.78 173 HIS A CA 1
ATOM 1385 C C . HIS A 1 173 ? 34.973 1.895 -0.635 1.00 34.78 173 HIS A C 1
ATOM 1387 O O . HIS A 1 173 ? 36.176 1.669 -0.519 1.00 34.78 173 HIS A O 1
ATOM 1393 N N . VAL A 1 174 ? 34.229 2.339 0.376 1.00 32.53 174 VAL A N 1
ATOM 1394 C CA . VAL A 1 174 ? 34.633 2.167 1.774 1.00 32.53 174 VAL A CA 1
ATOM 1395 C C . VAL A 1 174 ? 34.307 0.725 2.158 1.00 32.53 174 VAL A C 1
ATOM 1397 O O . VAL A 1 174 ? 33.144 0.333 2.233 1.00 32.53 174 VAL A O 1
ATOM 1400 N N . ALA A 1 175 ? 35.351 -0.074 2.356 1.00 37.69 175 ALA A N 1
ATOM 1401 C CA . ALA A 1 175 ? 35.272 -1.425 2.888 1.00 37.69 175 ALA A CA 1
ATOM 1402 C C . ALA A 1 175 ? 35.648 -1.430 4.375 1.00 37.69 175 ALA A C 1
ATOM 1404 O O . ALA A 1 175 ? 36.698 -0.904 4.724 1.00 37.69 175 ALA A O 1
ATOM 1405 N N . HIS A 1 176 ? 34.820 -2.075 5.204 1.00 31.48 176 HIS A N 1
ATOM 1406 C CA . HIS A 1 176 ? 35.178 -2.947 6.342 1.00 31.48 176 HIS A CA 1
ATOM 1407 C C . HIS A 1 176 ? 33.880 -3.669 6.789 1.00 31.48 176 HIS A C 1
ATOM 1409 O O . HIS A 1 176 ? 32.896 -3.010 7.099 1.00 31.48 176 HIS A O 1
ATOM 1415 N N . ALA A 1 177 ? 33.719 -4.979 6.522 1.00 36.09 177 ALA A N 1
ATOM 1416 C CA . ALA A 1 177 ? 34.096 -6.138 7.368 1.00 36.09 177 ALA A CA 1
ATOM 1417 C C . ALA A 1 177 ? 33.256 -6.197 8.673 1.00 36.09 177 ALA A C 1
ATOM 1419 O O . ALA A 1 177 ? 33.284 -5.245 9.435 1.00 36.09 177 ALA A O 1
ATOM 1420 N N . ASN A 1 178 ? 32.464 -7.219 9.034 1.00 32.97 178 ASN A N 1
ATOM 1421 C CA . ASN A 1 178 ? 32.506 -8.677 8.840 1.00 32.97 178 ASN A CA 1
ATOM 1422 C C . ASN A 1 178 ? 31.099 -9.288 9.050 1.00 32.97 178 ASN A C 1
ATOM 1424 O O . ASN A 1 178 ? 30.381 -8.805 9.919 1.00 32.97 178 ASN A O 1
ATOM 1428 N N . SER A 1 179 ? 30.758 -10.407 8.394 1.00 30.94 179 SER A N 1
ATOM 1429 C CA . SER A 1 179 ? 30.103 -11.556 9.059 1.00 30.94 179 SER A CA 1
ATOM 1430 C C . SER A 1 179 ? 29.972 -12.765 8.124 1.00 30.94 179 SER A C 1
ATOM 1432 O O . SER A 1 179 ? 29.570 -12.660 6.967 1.00 30.94 179 SER A O 1
ATOM 1434 N N . THR A 1 180 ? 30.327 -13.921 8.669 1.00 41.47 180 THR A N 1
ATOM 1435 C CA . THR A 1 180 ? 30.452 -15.238 8.048 1.00 41.47 180 THR A CA 1
ATOM 1436 C C . THR A 1 180 ? 29.155 -16.036 8.215 1.00 41.47 180 THR A C 1
ATOM 1438 O O . THR A 1 180 ? 28.779 -16.278 9.358 1.00 41.47 180 THR A O 1
ATOM 1441 N N . ARG A 1 181 ? 28.522 -16.531 7.132 1.00 33.09 181 ARG A N 1
ATOM 1442 C CA . ARG A 1 181 ? 27.898 -17.884 7.062 1.00 33.09 181 ARG A CA 1
ATOM 1443 C C . ARG A 1 181 ? 27.160 -18.175 5.741 1.00 33.09 181 ARG A C 1
ATOM 1445 O O . ARG A 1 181 ? 26.164 -17.542 5.426 1.00 33.09 181 ARG A O 1
ATOM 1452 N N . THR A 1 182 ? 27.679 -19.190 5.041 1.00 39.41 182 THR A N 1
ATOM 1453 C CA . THR A 1 182 ? 27.012 -20.322 4.346 1.00 39.41 182 THR A CA 1
ATOM 1454 C C . THR A 1 182 ? 25.665 -20.102 3.629 1.00 39.41 182 THR A C 1
ATOM 1456 O O . THR A 1 182 ? 24.656 -19.847 4.276 1.00 39.41 182 THR A O 1
ATOM 1459 N N . GLY A 1 183 ? 25.678 -20.314 2.300 1.00 33.56 183 GLY A N 1
ATOM 1460 C CA . GLY A 1 183 ? 24.595 -20.079 1.322 1.00 33.56 183 GLY A CA 1
ATOM 1461 C C . GLY A 1 183 ? 23.336 -20.969 1.389 1.00 33.56 183 GLY A C 1
ATOM 1462 O O . GLY A 1 183 ? 23.103 -21.639 2.392 1.00 33.56 183 GLY A O 1
ATOM 1463 N N . PRO A 1 184 ? 22.513 -20.963 0.313 1.00 43.41 184 PRO A N 1
ATOM 1464 C CA . PRO A 1 184 ? 22.908 -21.633 -0.931 1.00 43.41 184 PRO A CA 1
ATOM 1465 C C . PRO A 1 184 ? 22.774 -20.797 -2.223 1.00 43.41 184 PRO A C 1
ATOM 1467 O O . PRO A 1 184 ? 21.866 -19.993 -2.392 1.00 43.41 184 PRO A O 1
ATOM 1470 N N . ILE A 1 185 ? 23.731 -21.052 -3.124 1.00 45.47 185 ILE A N 1
ATOM 1471 C CA . ILE A 1 185 ? 23.746 -20.900 -4.593 1.00 45.47 185 ILE A CA 1
ATOM 1472 C C . ILE A 1 185 ? 22.932 -19.721 -5.154 1.00 45.47 185 ILE A C 1
ATOM 1474 O O . ILE A 1 185 ? 21.830 -19.869 -5.679 1.00 45.47 185 ILE A O 1
ATOM 1478 N N . ARG A 1 186 ? 23.554 -18.540 -5.119 1.00 37.69 186 ARG A N 1
ATOM 1479 C CA . ARG A 1 186 ? 23.223 -17.410 -5.990 1.00 37.69 186 ARG A CA 1
ATOM 1480 C C . ARG A 1 186 ? 24.042 -17.572 -7.268 1.00 37.69 186 ARG A C 1
ATOM 1482 O O . ARG A 1 186 ? 25.256 -17.730 -7.186 1.00 37.69 186 ARG A O 1
ATOM 1489 N N . ALA A 1 187 ? 23.393 -17.544 -8.429 1.00 37.69 187 ALA A N 1
ATOM 1490 C CA . ALA A 1 187 ? 24.100 -17.409 -9.695 1.00 37.69 187 ALA A CA 1
ATOM 1491 C C . ALA A 1 187 ? 24.884 -16.088 -9.660 1.00 37.69 187 ALA A C 1
ATOM 1493 O O . ALA A 1 187 ? 24.301 -15.004 -9.630 1.00 37.69 187 ALA A O 1
ATOM 1494 N N . GLU A 1 188 ? 26.207 -16.187 -9.583 1.00 34.34 188 GLU A N 1
ATOM 1495 C CA . GLU A 1 188 ? 27.114 -15.061 -9.739 1.00 34.34 188 GLU A CA 1
ATOM 1496 C C . GLU A 1 188 ? 27.032 -14.575 -11.188 1.00 34.34 188 GLU A C 1
ATOM 1498 O O . GLU A 1 188 ? 27.710 -15.079 -12.078 1.00 34.34 188 GLU A O 1
ATOM 1503 N N . THR A 1 189 ? 26.208 -13.564 -11.448 1.00 41.56 189 THR A N 1
ATOM 1504 C CA . THR A 1 189 ? 26.412 -12.682 -12.600 1.00 41.56 189 THR A CA 1
ATOM 1505 C C . THR A 1 189 ? 27.452 -11.632 -12.225 1.00 41.56 189 THR A C 1
ATOM 1507 O O . THR A 1 189 ? 27.162 -10.442 -12.125 1.00 41.56 189 THR A O 1
ATOM 1510 N N . THR A 1 190 ? 28.691 -12.070 -12.010 1.00 38.47 190 THR A N 1
ATOM 1511 C CA . THR A 1 190 ? 29.885 -11.216 -11.990 1.00 38.47 190 THR A CA 1
ATOM 1512 C C . THR A 1 190 ? 30.262 -10.841 -13.424 1.00 38.47 190 THR A C 1
ATOM 1514 O O . THR A 1 190 ? 31.341 -11.144 -13.918 1.00 38.47 190 THR A O 1
ATOM 1517 N N . ASN A 1 191 ? 29.370 -10.132 -14.118 1.00 39.31 191 ASN A N 1
ATOM 1518 C CA . ASN A 1 191 ? 29.679 -9.517 -15.408 1.00 39.31 191 ASN A CA 1
ATOM 1519 C C . ASN A 1 191 ? 30.077 -8.051 -15.198 1.00 39.31 191 ASN A C 1
ATOM 1521 O O . ASN A 1 191 ? 29.398 -7.133 -15.638 1.00 39.31 191 ASN A O 1
ATOM 1525 N N . ALA A 1 192 ? 31.221 -7.848 -14.540 1.00 39.94 192 ALA A N 1
ATOM 1526 C CA . ALA A 1 192 ? 31.981 -6.593 -14.576 1.00 39.94 192 ALA A CA 1
ATOM 1527 C C . ALA A 1 192 ? 32.986 -6.573 -15.750 1.00 39.94 192 ALA A C 1
ATOM 1529 O O . ALA A 1 192 ? 33.979 -5.850 -15.734 1.00 39.94 192 ALA A O 1
ATOM 1530 N N . SER A 1 193 ? 32.747 -7.388 -16.782 1.00 41.03 193 SER A N 1
ATOM 1531 C CA . SER A 1 193 ? 33.406 -7.245 -18.076 1.00 41.03 193 SER A CA 1
ATOM 1532 C C . SER A 1 193 ? 32.538 -6.315 -18.914 1.00 41.03 193 SER A C 1
ATOM 1534 O O . SER A 1 193 ? 31.445 -6.701 -19.322 1.00 41.03 193 SER A O 1
ATOM 1536 N N . GLY A 1 194 ? 33.009 -5.082 -19.128 1.00 48.66 194 GLY A N 1
ATOM 1537 C CA . GLY A 1 194 ? 32.362 -4.018 -19.908 1.00 48.66 194 GLY A CA 1
ATOM 1538 C C . GLY A 1 194 ? 32.237 -4.314 -21.405 1.00 48.66 194 GLY A C 1
ATOM 1539 O O . GLY A 1 194 ? 32.506 -3.455 -22.241 1.00 48.66 194 GLY A O 1
ATOM 1540 N N . LYS A 1 195 ? 31.857 -5.539 -21.764 1.00 51.41 195 LYS A N 1
ATOM 1541 C CA . LYS A 1 195 ? 31.448 -5.880 -23.117 1.00 51.41 195 LYS A CA 1
ATOM 1542 C C . LYS A 1 195 ? 30.037 -5.313 -23.306 1.00 51.41 195 LYS A C 1
ATOM 1544 O O . LYS A 1 195 ? 29.190 -5.564 -22.445 1.00 51.41 195 LYS A O 1
ATOM 1549 N N . PRO A 1 196 ? 29.765 -4.551 -24.383 1.00 56.16 196 PRO A N 1
ATOM 1550 C CA . PRO A 1 196 ? 28.405 -4.118 -24.678 1.00 56.16 196 PRO A CA 1
ATOM 1551 C C . PRO A 1 196 ? 27.491 -5.349 -24.653 1.00 56.16 196 PRO A C 1
ATOM 1553 O O . PRO A 1 196 ? 27.932 -6.420 -25.095 1.00 56.16 196 PRO A O 1
ATOM 1556 N N . PRO A 1 197 ? 26.268 -5.240 -24.099 1.00 59.69 197 PRO A N 1
ATOM 1557 C CA . PRO A 1 197 ? 25.333 -6.353 -24.086 1.00 59.69 197 PRO A CA 1
ATOM 1558 C C . PRO A 1 197 ? 25.246 -6.877 -25.518 1.00 59.69 197 PRO A C 1
ATOM 1560 O O . PRO A 1 197 ? 24.908 -6.127 -26.431 1.00 59.69 197 PRO A O 1
ATOM 1563 N N . GLY A 1 198 ? 25.652 -8.133 -25.739 1.00 64.38 198 GLY A N 1
ATOM 1564 C CA . GLY A 1 198 ? 25.596 -8.722 -27.077 1.00 64.38 198 GLY A CA 1
ATOM 1565 C C . GLY A 1 198 ? 24.179 -8.579 -27.638 1.00 64.38 198 GLY A C 1
ATOM 1566 O O . GLY A 1 198 ? 23.235 -8.497 -26.855 1.00 64.38 198 GLY A O 1
ATOM 1567 N N . GLY A 1 199 ? 24.007 -8.560 -28.965 1.00 66.38 199 GLY A N 1
ATOM 1568 C CA . GLY A 1 199 ? 22.706 -8.284 -29.605 1.00 66.38 199 GLY A CA 1
ATOM 1569 C C . GLY A 1 199 ? 21.512 -9.053 -29.010 1.00 66.38 199 GLY A C 1
ATOM 1570 O O . GLY A 1 199 ? 20.419 -8.504 -28.901 1.00 66.38 199 GLY A O 1
ATOM 1571 N N . ALA A 1 200 ? 21.739 -10.270 -28.502 1.00 68.81 200 ALA A N 1
ATOM 1572 C CA . ALA A 1 200 ? 20.746 -11.068 -27.777 1.00 68.81 200 ALA A CA 1
ATOM 1573 C C . ALA A 1 200 ? 20.188 -10.402 -26.495 1.00 68.81 200 ALA A C 1
ATOM 1575 O O . ALA A 1 200 ? 19.012 -10.551 -26.180 1.00 68.81 200 ALA A O 1
ATOM 1576 N N . GLY A 1 201 ? 21.001 -9.647 -25.750 1.00 72.00 201 GLY A N 1
ATOM 1577 C CA . GLY A 1 201 ? 20.585 -8.967 -24.519 1.00 72.00 201 GLY A CA 1
ATOM 1578 C C . GLY A 1 201 ? 19.663 -7.770 -24.761 1.00 72.00 201 GLY A C 1
ATOM 1579 O O . GLY A 1 201 ? 18.817 -7.476 -23.916 1.00 72.00 201 GLY A O 1
ATOM 1580 N N . ILE A 1 202 ? 19.802 -7.113 -25.913 1.00 74.50 202 ILE A N 1
ATOM 1581 C CA . ILE A 1 202 ? 18.988 -5.963 -26.332 1.00 74.50 202 ILE A CA 1
ATOM 1582 C C . ILE A 1 202 ? 17.642 -6.433 -26.898 1.00 74.50 202 ILE A C 1
ATOM 1584 O O . ILE A 1 202 ? 16.607 -5.846 -26.591 1.00 74.50 202 ILE A O 1
ATOM 1588 N N . GLN A 1 203 ? 17.630 -7.555 -27.626 1.00 79.06 203 GLN A N 1
ATOM 1589 C CA . GLN A 1 203 ? 16.399 -8.188 -28.118 1.00 79.06 203 GLN A CA 1
ATOM 1590 C C . GLN A 1 203 ? 15.461 -8.662 -26.992 1.00 79.06 203 GLN A C 1
ATOM 1592 O O . GLN A 1 203 ? 14.279 -8.880 -27.234 1.00 79.06 203 GLN A O 1
ATOM 1597 N N . ALA A 1 204 ? 15.957 -8.778 -25.755 1.00 86.06 204 ALA A N 1
ATOM 1598 C CA . ALA A 1 204 ? 15.154 -9.128 -24.584 1.00 86.06 204 ALA A CA 1
ATOM 1599 C C . ALA A 1 204 ? 14.413 -7.935 -23.939 1.00 86.06 204 ALA A C 1
ATOM 1601 O O . ALA A 1 204 ? 13.596 -8.151 -23.045 1.00 86.06 204 ALA A O 1
ATOM 1602 N N . MET A 1 205 ? 14.663 -6.686 -24.359 1.00 87.38 205 MET A N 1
ATOM 1603 C CA . MET A 1 205 ? 14.014 -5.500 -23.770 1.00 87.38 205 MET A CA 1
ATOM 1604 C C . MET A 1 205 ? 12.475 -5.512 -23.821 1.00 87.38 205 MET A C 1
ATOM 1606 O O . MET A 1 205 ? 11.873 -5.170 -22.803 1.00 87.38 205 MET A O 1
ATOM 1610 N N . PRO A 1 206 ? 11.805 -5.962 -24.904 1.00 87.69 206 PRO A N 1
ATOM 1611 C CA . PRO A 1 206 ? 10.344 -6.058 -24.919 1.00 87.69 206 PRO A CA 1
ATOM 1612 C C . PRO A 1 206 ? 9.794 -6.949 -23.795 1.00 87.69 206 PRO A C 1
ATOM 1614 O O . PRO A 1 206 ? 8.821 -6.591 -23.135 1.00 87.69 206 PRO A O 1
ATOM 1617 N N . ALA A 1 207 ? 10.447 -8.086 -23.532 1.00 89.88 207 ALA A N 1
ATOM 1618 C CA . ALA A 1 207 ? 10.038 -9.013 -22.478 1.00 89.88 207 ALA A CA 1
ATOM 1619 C C . ALA A 1 207 ? 10.244 -8.417 -21.075 1.00 89.88 207 ALA A C 1
ATOM 1621 O O . ALA A 1 207 ? 9.412 -8.607 -20.191 1.00 89.88 207 ALA A O 1
ATOM 1622 N N . VAL A 1 208 ? 11.323 -7.652 -20.876 1.00 91.62 208 VAL A N 1
ATOM 1623 C CA . VAL A 1 208 ? 11.579 -6.915 -19.626 1.00 91.62 208 VAL A CA 1
ATOM 1624 C C . VAL A 1 208 ? 10.467 -5.906 -19.348 1.00 91.62 208 VAL A C 1
ATOM 1626 O O . VAL A 1 208 ? 10.005 -5.793 -18.217 1.00 91.62 208 VAL A O 1
ATOM 1629 N N . LEU A 1 209 ? 10.015 -5.183 -20.369 1.00 90.12 209 LEU A N 1
ATOM 1630 C CA . LEU A 1 209 ? 9.000 -4.140 -20.216 1.00 90.12 209 LEU A CA 1
ATOM 1631 C C . LEU A 1 209 ? 7.614 -4.739 -19.948 1.00 90.12 209 LEU A C 1
ATOM 1633 O O . LEU A 1 209 ? 6.888 -4.232 -19.099 1.00 90.12 209 LEU A O 1
ATOM 1637 N N . GLN A 1 210 ? 7.292 -5.880 -20.565 1.00 90.88 210 GLN A N 1
ATOM 1638 C CA . GLN A 1 210 ? 6.108 -6.673 -20.207 1.00 90.88 210 GLN A CA 1
ATOM 1639 C C . GLN A 1 210 ? 6.165 -7.189 -18.760 1.00 90.88 210 GLN A C 1
ATOM 1641 O O . GLN A 1 210 ? 5.149 -7.224 -18.068 1.00 90.88 210 GLN A O 1
ATOM 1646 N N . LEU A 1 211 ? 7.349 -7.582 -18.279 1.00 94.00 211 LEU A N 1
ATOM 1647 C CA . LEU A 1 211 ? 7.530 -7.999 -16.889 1.00 94.00 211 LEU A CA 1
ATOM 1648 C C . LEU A 1 211 ? 7.335 -6.829 -15.912 1.00 94.00 211 LEU A C 1
ATOM 1650 O O . LEU A 1 211 ? 6.726 -7.018 -14.859 1.00 94.00 211 LEU A O 1
ATOM 1654 N N . ILE A 1 212 ? 7.820 -5.632 -16.257 1.00 95.19 212 ILE A N 1
ATOM 1655 C CA . ILE A 1 212 ? 7.599 -4.403 -15.479 1.00 95.19 212 ILE A CA 1
ATOM 1656 C C . ILE A 1 212 ? 6.103 -4.105 -15.373 1.00 95.19 212 ILE A C 1
ATOM 1658 O O . ILE A 1 212 ? 5.591 -3.931 -14.269 1.00 95.19 212 ILE A O 1
ATOM 1662 N N . ASP A 1 213 ? 5.403 -4.126 -16.505 1.00 94.44 213 ASP A N 1
ATOM 1663 C CA . ASP A 1 213 ? 3.962 -3.891 -16.604 1.00 94.44 213 ASP A CA 1
ATOM 1664 C C . ASP A 1 213 ? 3.155 -4.829 -15.689 1.00 94.44 213 ASP A C 1
ATOM 1666 O O . ASP A 1 213 ? 2.392 -4.387 -14.824 1.00 94.44 213 ASP A O 1
ATOM 1670 N N . LYS A 1 214 ? 3.419 -6.136 -15.791 1.00 94.94 214 LYS A N 1
ATOM 1671 C CA . LYS A 1 214 ? 2.785 -7.163 -14.955 1.00 94.94 214 LYS A CA 1
ATOM 1672 C C . LYS A 1 214 ? 3.093 -6.985 -13.465 1.00 94.94 214 LYS A C 1
ATOM 1674 O O . LYS A 1 214 ? 2.224 -7.229 -12.622 1.00 94.94 214 LYS A O 1
ATOM 1679 N N . ASN A 1 215 ? 4.321 -6.595 -13.123 1.00 94.62 215 ASN A N 1
ATOM 1680 C CA . ASN A 1 215 ? 4.720 -6.364 -11.736 1.00 94.62 215 ASN A CA 1
ATOM 1681 C C . ASN A 1 215 ? 4.031 -5.131 -11.139 1.00 94.62 215 ASN A C 1
ATOM 1683 O O . ASN A 1 215 ? 3.576 -5.202 -9.999 1.00 94.62 215 ASN A O 1
ATOM 1687 N N . LEU A 1 216 ? 3.898 -4.039 -11.898 1.00 95.69 216 LEU A N 1
ATOM 1688 C CA . LEU A 1 216 ? 3.155 -2.848 -11.473 1.00 95.69 216 LEU A CA 1
ATOM 1689 C C . LEU A 1 216 ? 1.674 -3.169 -11.235 1.00 95.69 216 LEU A C 1
ATOM 1691 O O . LEU A 1 216 ? 1.124 -2.800 -10.201 1.00 95.69 216 LEU A O 1
ATOM 1695 N N . GLU A 1 217 ? 1.043 -3.925 -12.137 1.00 95.81 217 GLU A N 1
ATOM 1696 C CA . GLU A 1 217 ? -0.347 -4.369 -11.971 1.00 95.81 217 GLU A CA 1
ATOM 1697 C C . GLU A 1 217 ? -0.520 -5.271 -10.739 1.00 95.81 217 GLU A C 1
ATOM 1699 O O . GLU A 1 217 ? -1.457 -5.113 -9.952 1.00 95.81 217 GLU A O 1
ATOM 1704 N N . THR A 1 218 ? 0.423 -6.192 -10.529 1.00 94.81 218 THR A N 1
ATOM 1705 C CA . THR A 1 218 ? 0.427 -7.070 -9.354 1.00 94.81 218 THR A CA 1
ATOM 1706 C C . THR A 1 218 ? 0.560 -6.267 -8.062 1.00 94.81 218 THR A C 1
ATOM 1708 O O . THR A 1 218 ? -0.174 -6.539 -7.111 1.00 94.81 218 THR A O 1
ATOM 1711 N N . GLN A 1 219 ? 1.446 -5.268 -8.030 1.00 95.19 219 GLN A N 1
ATOM 1712 C CA . GLN A 1 219 ? 1.643 -4.401 -6.869 1.00 95.19 219 GLN A CA 1
ATOM 1713 C C . GLN A 1 219 ? 0.428 -3.522 -6.586 1.00 95.19 219 GLN A C 1
ATOM 1715 O O . GLN A 1 219 ? -0.012 -3.515 -5.445 1.00 95.19 219 GLN A O 1
ATOM 1720 N N . SER A 1 220 ? -0.166 -2.870 -7.593 1.00 95.69 220 SER A N 1
ATOM 1721 C CA . SER A 1 220 ? -1.402 -2.081 -7.425 1.00 95.69 220 SER A CA 1
ATOM 1722 C C . SER A 1 220 ? -2.534 -2.928 -6.837 1.00 95.69 220 SER A C 1
ATOM 1724 O O . SER A 1 220 ? -3.173 -2.546 -5.856 1.00 95.69 220 SER A O 1
ATOM 1726 N N . ARG A 1 221 ? -2.744 -4.141 -7.363 1.00 96.00 221 ARG A N 1
ATOM 1727 C CA . ARG A 1 221 ? -3.770 -5.046 -6.833 1.00 96.00 221 ARG A CA 1
ATOM 1728 C C . ARG A 1 221 ? -3.479 -5.457 -5.389 1.00 96.00 221 ARG A C 1
ATOM 1730 O O . ARG A 1 221 ? -4.384 -5.455 -4.558 1.00 96.00 221 ARG A O 1
ATOM 1737 N N . LEU A 1 222 ? -2.242 -5.858 -5.094 1.00 94.00 222 LEU A N 1
ATOM 1738 C CA . LEU A 1 222 ? -1.867 -6.332 -3.762 1.00 94.00 222 LEU A CA 1
ATOM 1739 C C . LEU A 1 222 ? -1.835 -5.198 -2.729 1.00 94.00 222 LEU A C 1
ATOM 1741 O O . LEU A 1 222 ? -2.231 -5.441 -1.593 1.00 94.00 222 LEU A O 1
ATOM 1745 N N . SER A 1 223 ? -1.429 -3.979 -3.095 1.00 94.00 223 SER A N 1
ATOM 1746 C CA . SER A 1 223 ? -1.425 -2.821 -2.193 1.00 94.00 223 SER A CA 1
ATOM 1747 C C . SER A 1 223 ? -2.844 -2.408 -1.818 1.00 94.00 223 SER A C 1
ATOM 1749 O O . SER A 1 223 ? -3.115 -2.178 -0.640 1.00 94.00 223 SER A O 1
ATOM 1751 N N . ARG A 1 224 ? -3.784 -2.425 -2.772 1.00 95.12 224 ARG A N 1
ATOM 1752 C CA . ARG A 1 224 ? -5.205 -2.198 -2.490 1.00 95.12 224 ARG A CA 1
ATOM 1753 C C . ARG A 1 224 ? -5.735 -3.205 -1.466 1.00 95.12 224 ARG A C 1
ATOM 1755 O O . ARG A 1 224 ? -6.282 -2.808 -0.443 1.00 95.12 224 ARG A O 1
ATOM 1762 N N . VAL A 1 225 ? -5.506 -4.498 -1.691 1.00 94.06 225 VAL A N 1
ATOM 1763 C CA . VAL A 1 225 ? -5.987 -5.542 -0.771 1.00 94.06 225 VAL A CA 1
ATOM 1764 C C . VAL A 1 225 ? -5.294 -5.463 0.594 1.00 94.06 225 VAL A C 1
ATOM 1766 O O . VAL A 1 225 ? -5.939 -5.627 1.627 1.00 94.06 225 VAL A O 1
ATOM 1769 N N . ALA A 1 226 ? -3.983 -5.220 0.626 1.00 93.88 226 ALA A N 1
ATOM 1770 C CA . ALA A 1 226 ? -3.213 -5.259 1.864 1.00 93.88 226 ALA A CA 1
ATOM 1771 C C . ALA A 1 226 ? -3.360 -3.987 2.716 1.00 93.88 226 ALA A C 1
ATOM 1773 O O . ALA A 1 226 ? -3.318 -4.065 3.943 1.00 93.88 226 ALA A O 1
ATOM 1774 N N . LEU A 1 227 ? -3.524 -2.822 2.088 1.00 94.56 227 LEU A N 1
ATOM 1775 C CA . LEU A 1 227 ? -3.556 -1.533 2.779 1.00 94.56 227 LEU A CA 1
ATOM 1776 C C . LEU A 1 227 ? -4.969 -0.953 2.824 1.00 94.56 227 LEU A C 1
ATOM 1778 O O . LEU A 1 227 ? -5.465 -0.670 3.911 1.00 94.56 227 LEU A O 1
ATOM 1782 N N . VAL A 1 228 ? -5.639 -0.811 1.676 1.00 95.69 228 VAL A N 1
ATOM 1783 C CA . VAL A 1 228 ? -6.961 -0.162 1.594 1.00 95.69 228 VAL A CA 1
ATOM 1784 C C . VAL A 1 228 ? -8.032 -1.027 2.255 1.00 95.69 228 VAL A C 1
ATOM 1786 O O . VAL A 1 228 ? -8.639 -0.599 3.235 1.00 95.69 228 VAL A O 1
ATOM 1789 N N . ASP A 1 229 ? -8.207 -2.273 1.809 1.00 95.88 229 ASP A N 1
ATOM 1790 C CA . ASP A 1 229 ? -9.276 -3.138 2.331 1.00 95.88 229 ASP A CA 1
ATOM 1791 C C . ASP A 1 229 ? -9.118 -3.403 3.834 1.00 95.88 229 ASP A C 1
ATOM 1793 O O . ASP A 1 229 ? -10.092 -3.601 4.562 1.00 95.88 229 ASP A O 1
ATOM 1797 N N . ILE A 1 230 ? -7.877 -3.458 4.314 1.00 96.50 230 ILE A N 1
ATOM 1798 C CA . ILE A 1 230 ? -7.578 -3.715 5.720 1.00 96.50 230 ILE A CA 1
ATOM 1799 C C . ILE A 1 230 ? -7.808 -2.476 6.580 1.00 96.50 230 ILE A C 1
ATOM 1801 O O . ILE A 1 230 ? -8.367 -2.613 7.670 1.00 96.50 230 ILE A O 1
ATOM 1805 N N . LYS A 1 231 ? -7.444 -1.287 6.087 1.00 97.19 231 LYS A N 1
ATOM 1806 C CA . LYS A 1 231 ? -7.818 -0.013 6.710 1.00 97.19 231 LYS A CA 1
ATOM 1807 C C . LYS A 1 231 ? -9.329 0.076 6.878 1.00 97.19 231 LYS A C 1
ATOM 1809 O O . LYS A 1 231 ? -9.807 0.349 7.975 1.00 97.19 231 LYS A O 1
ATOM 1814 N N . ASP A 1 232 ? -10.072 -0.217 5.816 1.00 97.06 232 ASP A N 1
ATOM 1815 C CA . ASP A 1 232 ? -11.529 -0.108 5.811 1.00 97.06 232 ASP A CA 1
ATOM 1816 C C . ASP A 1 232 ? -12.177 -1.124 6.758 1.00 97.06 232 ASP A C 1
ATOM 1818 O O . ASP A 1 232 ? -13.120 -0.789 7.477 1.00 97.06 232 ASP A O 1
ATOM 1822 N N . LYS A 1 233 ? -11.635 -2.347 6.838 1.00 96.94 233 LYS A N 1
ATOM 1823 C CA . LYS A 1 233 ? -12.067 -3.348 7.827 1.00 96.94 233 LYS A CA 1
ATOM 1824 C C . LYS A 1 233 ? -11.823 -2.883 9.262 1.00 96.94 233 LYS A C 1
ATOM 1826 O O . LYS A 1 233 ? -12.709 -3.056 10.094 1.00 96.94 233 LYS A O 1
ATOM 1831 N N . LEU A 1 234 ? -10.657 -2.298 9.549 1.00 97.44 234 LEU A N 1
ATOM 1832 C CA . LEU A 1 234 ? -10.333 -1.796 10.887 1.00 97.44 234 LEU A CA 1
ATOM 1833 C C . LEU A 1 234 ? -11.246 -0.626 11.268 1.00 97.44 234 LEU A C 1
ATOM 1835 O O . LEU A 1 234 ? -11.856 -0.646 12.333 1.00 97.44 234 LEU A O 1
ATOM 1839 N N . ALA A 1 235 ? -11.413 0.344 10.366 1.00 97.81 235 ALA A N 1
ATOM 1840 C CA . ALA A 1 235 ? -12.307 1.481 10.569 1.00 97.81 235 ALA A CA 1
ATOM 1841 C C . ALA A 1 235 ? -13.762 1.031 10.785 1.00 97.81 235 ALA A C 1
ATOM 1843 O O . ALA A 1 235 ? -14.451 1.523 11.677 1.00 97.81 235 ALA A O 1
ATOM 1844 N N . HIS A 1 236 ? -14.239 0.047 10.018 1.00 97.81 236 HIS A N 1
ATOM 1845 C CA . HIS A 1 236 ? -15.578 -0.510 10.204 1.00 97.81 236 HIS A CA 1
ATOM 1846 C C . HIS A 1 236 ? -15.757 -1.170 11.578 1.00 97.81 236 HIS A C 1
ATOM 1848 O O . HIS A 1 236 ? -16.792 -0.981 12.224 1.00 97.81 236 HIS A O 1
ATOM 1854 N N . GLU A 1 237 ? -14.762 -1.931 12.037 1.00 97.31 237 GLU A N 1
ATOM 1855 C CA . GLU A 1 237 ? -14.785 -2.566 13.355 1.00 97.31 237 GLU A CA 1
ATOM 1856 C C . GLU A 1 237 ? -14.804 -1.522 14.481 1.00 97.31 237 GLU A C 1
ATOM 1858 O O . GLU A 1 237 ? -15.667 -1.597 15.359 1.00 97.31 237 GLU A O 1
ATOM 1863 N N . ILE A 1 238 ? -13.946 -0.496 14.395 1.00 97.75 238 ILE A N 1
ATOM 1864 C CA . ILE A 1 238 ? -13.898 0.630 15.341 1.00 97.75 238 ILE A CA 1
ATOM 1865 C C . ILE A 1 238 ? -15.247 1.350 15.399 1.00 97.75 238 ILE A C 1
ATOM 1867 O O . ILE A 1 238 ? -15.823 1.480 16.477 1.00 97.75 238 ILE A O 1
ATOM 1871 N N . ARG A 1 239 ? -15.820 1.748 14.257 1.00 98.00 239 ARG A N 1
ATOM 1872 C CA . ARG A 1 239 ? -17.120 2.446 14.210 1.00 98.00 239 ARG A CA 1
ATOM 1873 C C . ARG A 1 239 ? -18.262 1.604 14.757 1.00 98.00 239 ARG A C 1
ATOM 1875 O O . ARG A 1 239 ? -19.132 2.116 15.466 1.00 98.00 239 ARG A O 1
ATOM 1882 N N . THR A 1 240 ? -18.270 0.311 14.440 1.00 97.25 240 THR A N 1
ATOM 1883 C CA . THR A 1 240 ? -19.268 -0.624 14.975 1.00 97.25 240 THR A CA 1
ATOM 1884 C C . THR A 1 240 ? -19.169 -0.691 16.495 1.00 97.25 240 THR A C 1
ATOM 1886 O O . THR A 1 240 ? -20.195 -0.706 17.180 1.00 97.25 240 THR A O 1
ATOM 1889 N N . TYR A 1 241 ? -17.949 -0.700 17.030 1.00 96.75 241 TYR A N 1
ATOM 1890 C CA . TYR A 1 241 ? -17.737 -0.763 18.465 1.00 96.75 241 TYR A CA 1
ATOM 1891 C C . TYR A 1 241 ? -18.072 0.554 19.174 1.00 96.75 241 TYR A C 1
ATOM 1893 O O . TYR A 1 241 ? -18.847 0.538 20.130 1.00 96.75 241 TYR A O 1
ATOM 1901 N N . LEU A 1 242 ? -17.617 1.691 18.640 1.00 96.69 242 LEU A N 1
ATOM 1902 C CA . LEU A 1 242 ? -17.990 3.037 19.087 1.00 96.69 242 LEU A CA 1
ATOM 1903 C C . LEU A 1 242 ? -19.507 3.220 19.157 1.00 96.69 242 LEU A C 1
ATOM 1905 O O . LEU A 1 242 ? -20.033 3.745 20.135 1.00 96.69 242 LEU A O 1
ATOM 1909 N N . THR A 1 243 ? -20.231 2.740 18.145 1.00 97.25 243 THR A N 1
ATOM 1910 C CA . THR A 1 243 ? -21.698 2.803 18.123 1.00 97.25 243 THR A CA 1
ATOM 1911 C C . THR A 1 243 ? -22.304 2.028 19.294 1.00 97.25 243 THR A C 1
ATOM 1913 O O . THR A 1 243 ? -23.204 2.527 19.968 1.00 97.25 243 THR A O 1
ATOM 1916 N N . ALA A 1 244 ? -21.801 0.824 19.579 1.00 96.19 244 ALA A N 1
ATOM 1917 C CA . ALA A 1 244 ? -22.283 0.019 20.699 1.00 96.19 244 ALA A CA 1
ATOM 1918 C C . ALA A 1 244 ? -21.965 0.664 22.062 1.00 96.19 244 ALA A C 1
ATOM 1920 O O . ALA A 1 244 ? -22.834 0.687 22.935 1.00 96.19 244 ALA A O 1
ATOM 1921 N N . LEU A 1 245 ? -20.764 1.232 22.223 1.00 94.75 245 LEU A N 1
ATOM 1922 C CA . LEU A 1 245 ? -20.342 1.954 23.430 1.00 94.75 245 LEU A CA 1
ATOM 1923 C C . LEU A 1 245 ? -21.225 3.178 23.685 1.00 94.75 245 LEU A C 1
ATOM 1925 O O . LEU A 1 245 ? -21.819 3.298 24.756 1.00 94.75 245 LEU A O 1
ATOM 1929 N N . ARG A 1 246 ? -21.396 4.045 22.681 1.00 95.19 246 ARG A N 1
ATOM 1930 C CA . ARG A 1 246 ? -22.237 5.249 22.776 1.00 95.19 246 ARG A CA 1
ATOM 1931 C C . ARG A 1 246 ? -23.698 4.904 23.077 1.00 95.19 246 ARG A C 1
ATOM 1933 O O . ARG A 1 246 ? -24.313 5.527 23.942 1.00 95.19 246 ARG A O 1
ATOM 1940 N N . ASN A 1 247 ? -24.244 3.873 22.431 1.00 94.88 247 ASN A N 1
ATOM 1941 C CA . ASN A 1 247 ? -25.611 3.422 22.693 1.00 94.88 247 ASN A CA 1
ATOM 1942 C C . ASN A 1 247 ? -25.772 2.917 24.132 1.00 94.88 247 ASN A C 1
ATOM 1944 O O . ASN A 1 247 ? -26.715 3.321 24.807 1.00 94.88 247 ASN A O 1
ATOM 1948 N N . SER A 1 248 ? -24.835 2.102 24.623 1.00 92.94 248 SER A N 1
ATOM 1949 C CA . SER A 1 248 ? -24.843 1.627 26.012 1.00 92.94 248 SER A CA 1
ATOM 1950 C C . SER A 1 248 ? -24.668 2.760 27.028 1.00 92.94 248 SER A C 1
ATOM 1952 O O . SER A 1 248 ? -25.270 2.704 28.097 1.00 92.94 248 SER A O 1
ATOM 1954 N N . ARG A 1 249 ? -23.868 3.785 26.705 1.00 92.19 249 ARG A N 1
ATOM 1955 C CA . ARG A 1 249 ? -23.671 4.979 27.542 1.00 92.19 249 ARG A CA 1
ATOM 1956 C C . ARG A 1 249 ? -24.940 5.828 27.625 1.00 92.19 249 ARG A C 1
ATOM 1958 O O . ARG A 1 249 ? -25.309 6.279 28.701 1.00 92.19 249 ARG A O 1
ATOM 1965 N N . SER A 1 250 ? -25.612 6.037 26.493 1.00 93.44 250 SER A N 1
ATOM 1966 C CA . SER A 1 250 ? -26.832 6.855 26.420 1.00 93.44 250 SER A CA 1
ATOM 1967 C C . SER A 1 250 ? -28.071 6.165 27.003 1.00 93.44 250 SER A C 1
ATOM 1969 O O . SER A 1 250 ? -28.959 6.833 27.527 1.00 93.44 250 SER A O 1
ATOM 1971 N N . ASN A 1 251 ? -28.144 4.833 26.915 1.00 92.69 251 ASN A N 1
ATOM 1972 C CA . ASN A 1 251 ? -29.284 4.044 27.359 1.00 92.69 251 ASN A CA 1
ATOM 1973 C C . ASN A 1 251 ? -28.817 2.676 27.874 1.00 92.69 251 ASN A C 1
ATOM 1975 O O . ASN A 1 251 ? -28.309 1.859 27.108 1.00 92.69 251 ASN A O 1
ATOM 1979 N N . ALA A 1 252 ? -29.062 2.387 29.152 1.00 91.06 252 ALA A N 1
ATOM 1980 C CA . ALA A 1 252 ? -28.665 1.140 29.810 1.00 91.06 252 ALA A CA 1
ATOM 1981 C C . ALA A 1 252 ? -29.679 -0.015 29.641 1.00 91.06 252 ALA A C 1
ATOM 1983 O O . ALA A 1 252 ? -29.772 -0.894 30.497 1.00 91.06 252 ALA A O 1
ATOM 1984 N N . SER A 1 253 ? -30.466 -0.018 28.563 1.00 95.56 253 SER A N 1
ATOM 1985 C CA . SER A 1 253 ? -31.426 -1.090 28.277 1.00 95.56 253 SER A CA 1
ATOM 1986 C C . SER A 1 253 ? -30.762 -2.478 28.138 1.00 95.56 253 SER A C 1
ATOM 1988 O O . SER A 1 253 ? -29.597 -2.575 27.742 1.00 95.56 253 SER A O 1
ATOM 1990 N N . PRO A 1 254 ? -31.498 -3.582 28.367 1.00 95.06 254 PRO A N 1
ATOM 1991 C CA . PRO A 1 254 ? -30.972 -4.930 28.137 1.00 95.06 254 PRO A CA 1
ATOM 1992 C C . PRO A 1 254 ? -30.469 -5.158 26.701 1.00 95.06 254 PRO A C 1
ATOM 1994 O O . PRO A 1 254 ? -29.496 -5.880 26.489 1.00 95.06 254 PRO A O 1
ATOM 1997 N N . GLU A 1 255 ? -31.107 -4.528 25.711 1.00 95.38 255 GLU A N 1
ATOM 1998 C CA . GLU A 1 255 ? -30.734 -4.642 24.297 1.00 95.38 255 GLU A CA 1
ATOM 1999 C C . GLU A 1 255 ? -29.390 -3.968 23.999 1.00 95.38 255 GLU A C 1
ATOM 2001 O O . GLU A 1 255 ? -28.526 -4.564 23.353 1.00 95.38 255 GLU A O 1
ATOM 2006 N N . THR A 1 256 ? -29.176 -2.750 24.504 1.00 94.06 256 THR A N 1
ATOM 2007 C CA . THR A 1 256 ? -27.918 -2.007 24.327 1.00 94.06 256 THR A CA 1
ATOM 2008 C C . THR A 1 256 ? -26.761 -2.663 25.076 1.00 94.06 256 THR A C 1
ATOM 2010 O O . THR A 1 256 ? -25.662 -2.758 24.529 1.00 94.06 256 THR A O 1
ATOM 2013 N N . GLN A 1 257 ? -27.008 -3.218 26.266 1.00 93.31 257 GLN A N 1
ATOM 2014 C CA . GLN A 1 257 ? -26.019 -4.018 26.996 1.00 93.31 257 GLN A CA 1
ATOM 2015 C C . GLN A 1 257 ? -25.646 -5.304 26.245 1.00 93.31 257 GLN A C 1
ATOM 2017 O O . GLN A 1 257 ? -24.468 -5.655 26.146 1.00 93.31 257 GLN A O 1
ATOM 2022 N N . LEU A 1 258 ? -26.631 -6.004 25.669 1.00 94.62 258 LEU A N 1
ATOM 2023 C CA . LEU A 1 258 ? -26.380 -7.188 24.847 1.00 94.62 258 LEU A CA 1
ATOM 2024 C C . LEU A 1 258 ? -25.586 -6.833 23.581 1.00 94.62 258 LEU A C 1
ATOM 2026 O O . LEU A 1 258 ? -24.654 -7.554 23.218 1.00 94.62 258 LEU A O 1
ATOM 2030 N N . ALA A 1 259 ? -25.923 -5.720 22.923 1.00 95.06 259 ALA A N 1
ATOM 2031 C CA . ALA A 1 259 ? -25.199 -5.217 21.760 1.00 95.06 259 ALA A CA 1
ATOM 2032 C C . ALA A 1 259 ? -23.738 -4.890 22.097 1.00 95.06 259 ALA A C 1
ATOM 2034 O O . ALA A 1 259 ? -22.843 -5.326 21.367 1.00 95.06 259 ALA A O 1
ATOM 2035 N N . LEU A 1 260 ? -23.489 -4.208 23.223 1.00 94.69 260 LEU A N 1
ATOM 2036 C CA . LEU A 1 260 ? -22.142 -3.932 23.717 1.00 94.69 260 LEU A CA 1
ATOM 2037 C C . LEU A 1 260 ? -21.379 -5.227 23.995 1.00 94.69 260 LEU A C 1
ATOM 2039 O O . LEU A 1 260 ? -20.290 -5.411 23.463 1.00 94.69 260 LEU A O 1
ATOM 2043 N N . ARG A 1 261 ? -21.973 -6.183 24.718 1.00 94.44 261 ARG A N 1
ATOM 2044 C CA . ARG A 1 261 ? -21.339 -7.482 24.996 1.00 94.44 261 ARG A CA 1
ATOM 2045 C C . ARG A 1 261 ? -20.971 -8.238 23.717 1.00 94.44 261 ARG A C 1
ATOM 2047 O O . ARG A 1 261 ? -19.904 -8.845 23.637 1.00 94.44 261 ARG A O 1
ATOM 2054 N N . ASN A 1 262 ? -21.840 -8.207 22.708 1.00 96.19 262 ASN A N 1
ATOM 2055 C CA . ASN A 1 262 ? -21.577 -8.825 21.409 1.00 96.19 262 ASN A CA 1
ATOM 2056 C C . ASN A 1 262 ? -20.480 -8.089 20.626 1.00 96.19 262 ASN A C 1
ATOM 2058 O O . ASN A 1 262 ? -19.697 -8.733 19.928 1.00 96.19 262 ASN A O 1
ATOM 2062 N N . ALA A 1 263 ? -20.419 -6.759 20.710 1.00 95.31 263 ALA A N 1
ATOM 2063 C CA . ALA A 1 263 ? -19.340 -5.971 20.122 1.00 95.31 263 ALA A CA 1
ATOM 2064 C C . ALA A 1 263 ? -18.005 -6.271 20.817 1.00 95.31 263 ALA A C 1
ATOM 2066 O O . ALA A 1 263 ? -17.085 -6.720 20.142 1.00 95.31 263 ALA A O 1
ATOM 2067 N N . THR A 1 264 ? -17.950 -6.186 22.147 1.00 94.62 264 THR A N 1
ATOM 2068 C CA . THR A 1 264 ? -16.801 -6.576 22.977 1.00 94.62 264 THR A CA 1
ATOM 2069 C C . THR A 1 264 ? -16.302 -7.970 22.614 1.00 94.62 264 THR A C 1
ATOM 2071 O O . THR A 1 264 ? -15.139 -8.134 22.268 1.00 94.62 264 THR A O 1
ATOM 2074 N N . ARG A 1 265 ? -17.185 -8.978 22.566 1.00 94.94 265 ARG A N 1
ATOM 2075 C CA . ARG A 1 265 ? -16.791 -10.346 22.193 1.00 94.94 265 ARG A CA 1
ATOM 2076 C C . ARG A 1 265 ? -16.158 -10.424 20.800 1.00 94.94 265 ARG A C 1
ATOM 2078 O O . ARG A 1 265 ? -15.214 -11.188 20.616 1.00 94.94 265 ARG A O 1
ATOM 2085 N N . ARG A 1 266 ? -16.683 -9.677 19.822 1.00 94.50 266 ARG A N 1
ATOM 2086 C CA . ARG A 1 266 ? -16.114 -9.625 18.465 1.00 94.50 266 ARG A CA 1
ATOM 2087 C C . ARG A 1 266 ? -14.719 -9.007 18.484 1.00 94.50 266 ARG A C 1
ATOM 2089 O O . ARG A 1 266 ? -13.806 -9.636 17.960 1.00 94.50 266 ARG A O 1
ATOM 2096 N N . VAL A 1 267 ? -14.559 -7.869 19.153 1.00 94.19 267 VAL A N 1
ATOM 2097 C CA . VAL A 1 267 ? -13.283 -7.154 19.305 1.00 94.19 267 VAL A CA 1
ATOM 2098 C C . VAL A 1 267 ? -12.227 -8.023 19.995 1.00 94.19 267 VAL A C 1
ATOM 2100 O O . VAL A 1 267 ? -11.133 -8.196 19.471 1.00 94.19 267 VAL A O 1
ATOM 2103 N N . THR A 1 268 ? -12.571 -8.674 21.108 1.00 94.06 268 THR A N 1
ATOM 2104 C CA . THR A 1 268 ? -11.661 -9.600 21.803 1.00 94.06 268 THR A CA 1
ATOM 2105 C C . THR A 1 268 ? -11.299 -10.813 20.938 1.00 94.06 268 THR A C 1
ATOM 2107 O O . THR A 1 268 ? -10.203 -11.362 21.032 1.00 94.06 268 THR A O 1
ATOM 2110 N N . SER A 1 269 ? -12.216 -11.272 20.078 1.00 94.38 269 SER A N 1
ATOM 2111 C CA . SER A 1 269 ? -11.940 -12.396 19.174 1.00 94.38 269 SER A CA 1
ATOM 2112 C C . SER A 1 269 ? -11.056 -12.016 17.980 1.00 94.38 269 SER A C 1
ATOM 2114 O O . SER A 1 269 ? -10.360 -12.877 17.443 1.00 94.38 269 SER A O 1
ATOM 2116 N N . SER A 1 270 ? -11.066 -10.747 17.559 1.00 95.00 270 SER A N 1
ATOM 2117 C CA . SER A 1 270 ? -10.296 -10.245 16.415 1.00 95.00 270 SER A CA 1
ATOM 2118 C C . SER A 1 270 ? -8.899 -9.748 16.806 1.00 95.00 270 SER A C 1
ATOM 2120 O O . SER A 1 270 ? -8.030 -9.689 15.933 1.00 95.00 270 SER A O 1
ATOM 2122 N N . THR A 1 271 ? -8.632 -9.469 18.089 1.00 94.25 271 THR A N 1
ATOM 2123 C CA . THR A 1 271 ? -7.361 -8.933 18.621 1.00 94.25 271 THR A CA 1
ATOM 2124 C C . THR A 1 271 ? -6.127 -9.652 18.093 1.00 94.25 271 THR A C 1
ATOM 2126 O O . THR A 1 271 ? -5.192 -9.025 17.596 1.00 94.25 271 THR A O 1
ATOM 2129 N N . GLY A 1 272 ? -6.127 -10.988 18.175 1.00 95.06 272 GLY A N 1
ATOM 2130 C CA . GLY A 1 272 ? -5.004 -11.804 17.715 1.00 95.06 272 GLY A CA 1
ATOM 2131 C C . GLY A 1 272 ? -4.745 -11.623 16.220 1.00 95.06 272 GLY A C 1
ATOM 2132 O O . GLY A 1 272 ? -3.596 -11.495 15.806 1.00 95.06 272 GLY A O 1
ATOM 2133 N N . SER A 1 273 ? -5.815 -11.519 15.425 1.00 95.75 273 SER A N 1
ATOM 2134 C CA . SER A 1 273 ? -5.711 -11.290 13.982 1.00 95.75 273 SER A CA 1
ATOM 2135 C C . SER A 1 273 ? -5.187 -9.892 13.649 1.00 95.75 273 SER A C 1
ATOM 2137 O O . SER A 1 273 ? -4.392 -9.749 12.725 1.00 95.75 273 SER A O 1
ATOM 2139 N N . TRP A 1 274 ? -5.571 -8.862 14.408 1.00 97.12 274 TRP A N 1
ATOM 2140 C CA . TRP A 1 274 ? -5.064 -7.502 14.209 1.00 97.12 274 TRP A CA 1
ATOM 2141 C C . TRP A 1 274 ? -3.582 -7.392 14.549 1.00 97.12 274 TRP A C 1
ATOM 2143 O O . TRP A 1 274 ? -2.826 -6.804 13.779 1.00 97.12 274 TRP A O 1
ATOM 2153 N N . ARG A 1 275 ? -3.146 -8.042 15.632 1.00 96.12 275 ARG A N 1
ATOM 2154 C CA . ARG A 1 275 ? -1.728 -8.130 15.998 1.00 96.12 275 ARG A CA 1
ATOM 2155 C C . ARG A 1 275 ? -0.905 -8.851 14.927 1.00 96.12 275 ARG A C 1
ATOM 2157 O O . ARG A 1 275 ? 0.151 -8.366 14.536 1.00 96.12 275 ARG A O 1
ATOM 2164 N N . GLU A 1 276 ? -1.400 -9.976 14.410 1.00 95.31 276 GLU A N 1
ATOM 2165 C CA . GLU A 1 276 ? -0.746 -10.702 13.312 1.00 95.31 276 GLU A CA 1
ATOM 2166 C C . GLU A 1 276 ? -0.621 -9.832 12.051 1.00 95.31 276 GLU A C 1
ATOM 2168 O O . GLU A 1 276 ? 0.442 -9.787 11.430 1.00 95.31 276 GLU A O 1
ATOM 2173 N N . ARG A 1 277 ? -1.675 -9.087 11.693 1.00 96.12 277 ARG A N 1
ATOM 2174 C CA . ARG A 1 277 ? -1.659 -8.165 10.546 1.00 96.12 277 ARG A CA 1
ATOM 2175 C C . ARG A 1 277 ? -0.660 -7.022 10.736 1.00 96.12 277 ARG A C 1
ATOM 2177 O O . ARG A 1 277 ? 0.096 -6.726 9.812 1.00 96.12 277 ARG A O 1
ATOM 2184 N N . ALA A 1 278 ? -0.614 -6.419 11.923 1.00 95.81 278 ALA A N 1
ATOM 2185 C CA . ALA A 1 278 ? 0.336 -5.355 12.243 1.00 95.81 278 ALA A CA 1
ATOM 2186 C C . ALA A 1 278 ? 1.792 -5.845 12.141 1.00 95.81 278 ALA A C 1
ATOM 2188 O O . ALA A 1 278 ? 2.648 -5.173 11.557 1.00 95.81 278 ALA A O 1
ATOM 2189 N N . ASN A 1 279 ? 2.060 -7.055 12.639 1.00 94.12 279 ASN A N 1
ATOM 2190 C CA . ASN A 1 279 ? 3.368 -7.695 12.521 1.00 94.12 279 ASN A CA 1
ATOM 2191 C C . ASN A 1 279 ? 3.724 -7.980 11.057 1.00 94.12 279 ASN A C 1
ATOM 2193 O O . ASN A 1 279 ? 4.825 -7.661 10.622 1.00 94.12 279 ASN A O 1
ATOM 2197 N N . ALA A 1 280 ? 2.789 -8.503 10.261 1.00 93.88 280 ALA A N 1
ATOM 2198 C CA . ALA A 1 280 ? 3.036 -8.758 8.844 1.00 93.88 280 ALA A CA 1
ATOM 2199 C C . ALA A 1 280 ? 3.365 -7.469 8.065 1.00 93.88 280 ALA A C 1
ATOM 2201 O O . ALA A 1 280 ? 4.282 -7.479 7.248 1.00 93.88 280 ALA A O 1
ATOM 2202 N N . LEU A 1 281 ? 2.685 -6.349 8.339 1.00 93.56 281 LEU A N 1
ATOM 2203 C CA . LEU A 1 281 ? 2.985 -5.055 7.707 1.00 93.56 281 LEU A CA 1
ATOM 2204 C C . LEU A 1 281 ? 4.364 -4.507 8.111 1.00 93.56 281 LEU A C 1
ATOM 2206 O O . LEU A 1 281 ? 5.118 -4.030 7.262 1.00 93.56 281 LEU A O 1
ATOM 2210 N N . THR A 1 282 ? 4.726 -4.605 9.391 1.00 90.69 282 THR A N 1
ATOM 2211 C CA . THR A 1 282 ? 6.009 -4.083 9.894 1.00 90.69 282 THR A CA 1
ATOM 2212 C C . THR A 1 282 ? 7.202 -4.962 9.527 1.00 90.69 282 THR A C 1
ATOM 2214 O O . THR A 1 282 ? 8.253 -4.446 9.156 1.00 90.69 282 THR A O 1
ATOM 2217 N N . GLU A 1 283 ? 7.072 -6.284 9.609 1.00 87.12 283 GLU A N 1
ATOM 2218 C CA . GLU A 1 283 ? 8.165 -7.223 9.340 1.00 87.12 283 GLU A CA 1
ATOM 2219 C C . GLU A 1 283 ? 8.240 -7.645 7.873 1.00 87.12 283 GLU A C 1
ATOM 2221 O O . GLU A 1 283 ? 9.333 -7.785 7.328 1.00 87.12 283 GLU A O 1
ATOM 2226 N N . GLY A 1 284 ? 7.091 -7.846 7.226 1.00 76.12 284 GLY A N 1
ATOM 2227 C CA . GLY A 1 284 ? 7.002 -8.370 5.864 1.00 76.12 284 GLY A CA 1
ATOM 2228 C C . GLY A 1 284 ? 7.094 -7.313 4.768 1.00 76.12 284 GLY A C 1
ATOM 2229 O O . GLY A 1 284 ? 7.508 -7.647 3.659 1.00 76.12 284 GLY A O 1
ATOM 2230 N N . TYR A 1 285 ? 6.741 -6.057 5.059 1.00 76.88 285 TYR A N 1
ATOM 2231 C CA . TYR A 1 285 ? 6.775 -4.970 4.076 1.00 76.88 285 TYR A CA 1
ATOM 2232 C C . TYR A 1 285 ? 7.827 -3.910 4.411 1.00 76.88 285 TYR A C 1
ATOM 2234 O O . TYR A 1 285 ? 8.746 -3.710 3.626 1.00 76.88 285 TYR A O 1
ATOM 2242 N N . ALA A 1 286 ? 7.775 -3.310 5.605 1.00 67.81 286 ALA A N 1
ATOM 2243 C CA . ALA A 1 286 ? 8.643 -2.179 5.960 1.00 67.81 286 ALA A CA 1
ATOM 2244 C C . ALA A 1 286 ? 10.118 -2.542 6.254 1.00 67.81 286 ALA A C 1
ATOM 2246 O O . ALA A 1 286 ? 10.987 -1.673 6.229 1.00 67.81 286 ALA A O 1
ATOM 2247 N N . LYS A 1 287 ? 10.424 -3.811 6.563 1.00 65.06 287 LYS A N 1
ATOM 2248 C CA . LYS A 1 287 ? 11.784 -4.270 6.925 1.00 65.06 287 LYS A CA 1
ATOM 2249 C C . LYS A 1 287 ? 12.512 -5.039 5.824 1.00 65.06 287 LYS A C 1
ATOM 2251 O O . LYS A 1 287 ? 13.606 -5.552 6.074 1.00 65.06 287 LYS A O 1
ATOM 2256 N N . VAL A 1 288 ? 11.946 -5.162 4.623 1.00 60.25 288 VAL A N 1
ATOM 2257 C CA . VAL A 1 288 ? 12.631 -5.907 3.560 1.00 60.25 288 VAL A CA 1
ATOM 2258 C C . VAL A 1 288 ? 13.895 -5.144 3.152 1.00 60.25 288 VAL A C 1
ATOM 2260 O O . VAL A 1 288 ? 13.819 -3.944 2.897 1.00 60.25 288 VAL A O 1
ATOM 2263 N N . PRO A 1 289 ? 15.077 -5.796 3.172 1.00 49.91 289 PRO A N 1
ATOM 2264 C CA . PRO A 1 289 ? 16.351 -5.103 3.037 1.00 49.91 289 PRO A CA 1
ATOM 2265 C C . PRO A 1 289 ? 16.407 -4.282 1.747 1.00 49.91 289 PRO A C 1
ATOM 2267 O O . PRO A 1 289 ? 16.136 -4.801 0.659 1.00 49.91 289 PRO A O 1
ATOM 2270 N N . LYS A 1 290 ? 16.744 -2.999 1.924 1.00 48.66 290 LYS A N 1
ATOM 2271 C CA . LYS A 1 290 ? 16.919 -2.005 0.863 1.00 48.66 290 LYS A CA 1
ATOM 2272 C C . LYS A 1 290 ? 18.113 -2.314 -0.029 1.00 48.66 290 LYS A C 1
ATOM 2274 O O . LYS A 1 290 ? 19.102 -2.909 0.442 1.00 48.66 290 LYS A O 1
#

Secondary structure (DSSP, 8-state):
--SHHHHHHHHHHHHHHHHHHHHHTHHHHHHHHHHHT-SHHHHHHHHHHHHHHHHHHHHHHHHHHHHHHHHHHHHGGGTT-GGGHHHHHHHHHHHHHHHHH-----HHHHHHHHHHHHHHHHHHHHHHHHHT--TTSHHHHHTTT-SS----HHHHHHHHHHHTT--PPP----------------------S-PPPPHHHHHTHHHHHHHHHHHHHHHHHHHIIIIIHHHHHHHHHHHHHHHHHHHHHH---HHHHHHHHHHHHHHHHHHHHHHHHHHIIIIIITTS--

Foldseek 3Di:
DDCQLVLLLLLQVLLVVLLVLLVVCLLLQVVLCVVVVHCLSVLSVVLSVLSVVLQVVLLVLLLLLLVLLVLLLVLLVCVPPPVCLVVSLVSLVVSLVSLVPRDLQCPVVLVVSLVSLVVSLVVLVVSLCVVPPDPPPCVVVCVVVPDDDPDPPPVVVVVVVVVVPPPDDDPDDDDDDDDDDDDPDDPPPPPPPPDRDPPVVNVCSNVSSVSSNVSSVSNSVSSCVLRVVVSVVVSVLSVQQSVLSVQCVVDVDPVSVVSNVVSSVVSVVCSVVSNVSSCSSVPSRNPDPD

pLDDT: mean 81.58, std 21.53, range [30.55, 98.0]